Protein AF-0000000075409249 (afdb_homodimer)

pLDDT: mean 75.39, std 26.14, range [18.97, 98.62]

Organism: Magnetospirillum gryphiswaldense (strain DSM 6361 / JCM 21280 / NBRC 15271 / MSR-1) (NCBI:txid431944)

InterPro domains:
  IPR011856 tRNA endonuclease-like domain superfamily [G3DSA:3.40.1350.10] (35-169)
  IPR021671 PD(D/E)XK endonuclease [PF11645] (37-151)

Solvent-accessible surface area (backbone atoms only — not comparable to full-atom values): 22202 Å² total; per-residue (Å²): 137,83,82,74,80,72,51,69,65,86,74,78,73,64,78,68,67,80,64,68,60,70,82,61,80,64,49,62,64,93,63,56,69,66,57,39,50,50,50,21,38,48,23,43,50,39,18,51,41,22,72,71,71,44,50,58,44,77,54,64,88,88,53,77,27,44,34,40,32,48,63,56,88,49,78,45,35,25,28,70,44,65,34,58,63,66,41,58,88,46,66,69,45,97,57,70,52,24,35,62,37,79,55,59,68,84,68,81,82,78,84,63,72,78,61,85,68,75,40,48,29,35,37,43,25,38,56,76,71,72,42,66,25,28,39,25,52,88,77,50,75,63,47,64,49,60,32,46,49,87,90,60,81,72,76,96,62,95,63,89,77,44,49,48,76,83,21,36,60,68,54,20,51,58,66,65,49,75,75,77,74,73,81,117,139,81,80,78,80,72,60,70,62,85,74,79,73,66,79,67,69,80,63,71,59,71,82,62,80,64,47,63,67,92,64,55,67,66,58,40,49,51,50,21,38,46,24,43,50,41,20,52,40,22,74,69,69,44,49,57,43,77,55,62,88,87,55,76,28,43,33,42,32,50,63,59,88,50,77,46,34,25,29,73,43,62,36,58,64,66,42,58,88,44,62,74,44,96,55,70,51,25,36,62,39,81,55,57,67,83,65,82,81,80,83,64,72,77,61,84,68,76,39,46,29,37,37,43,27,38,56,76,72,71,40,66,24,27,39,25,53,88,76,50,75,63,48,64,46,60,32,47,48,85,92,61,82,70,77,95,64,92,63,88,76,42,48,49,78,82,22,35,62,67,55,21,52,58,67,67,48,74,76,75,74,73,82,116

Radius of gyration: 23.98 Å; Cα contacts (8 Å, |Δi|>4): 583; chains: 2; bounding box: 51×87×89 Å

Secondary structure (DSSP, 8-state):
-----------------------------S--HHHHHHHHHHHHHHHHHHHTT-EEEE--TTSS-SEEEE-SSSEEEEEEEEESS-B-S-TTTTPPPEEEEE------SS-----S-S-SEEEEEETTTTEEEEEEGGGS-SSEEEEEPTT---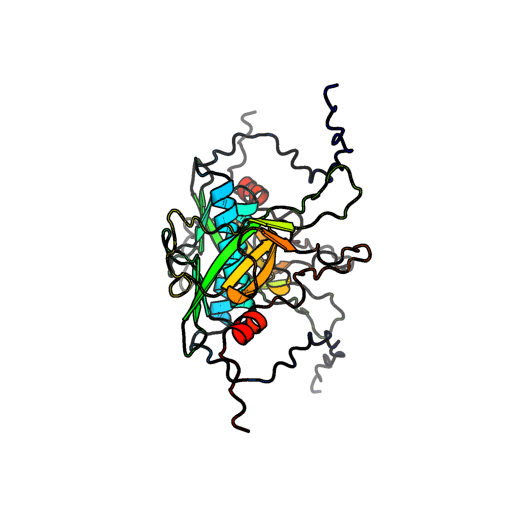---SS--B-STT--HHHHHHHHS-------/-----------------------------S--HHHHHHHHHHHHHHHHHHHTT-EEEE--TTSS-SEEEE-SSSEEEEEEEEESS-B-S-TTTTPPPEEEEE------SS-----S-S-SEEEEEETTTTEEEEEEGGGS-SSEEEEEPTT------SS--B-STT--HHHHHHHHS-------

Structure (mmCIF, N/CA/C/O backbone):
data_AF-0000000075409249-model_v1
#
loop_
_entity.id
_entity.type
_entity.pdbx_description
1 polymer 'PD(D/E)XK endonuclease domain-containing protein'
#
loop_
_atom_site.group_PDB
_atom_site.id
_atom_site.type_symbol
_atom_site.label_atom_id
_atom_site.label_alt_id
_atom_site.label_comp_id
_atom_site.label_asym_id
_atom_site.label_entity_id
_atom_site.label_seq_id
_atom_site.pdbx_PDB_ins_code
_atom_site.Cartn_x
_atom_site.Cartn_y
_atom_site.Cartn_z
_atom_site.occupancy
_atom_site.B_iso_or_equiv
_atom_site.auth_seq_id
_atom_site.auth_comp_id
_atom_site.auth_asym_id
_atom_site.auth_atom_id
_atom_site.pdbx_PDB_model_num
ATOM 1 N N . MET A 1 1 ? -30.203 14.43 38 1 23.06 1 MET A N 1
ATOM 2 C CA . MET A 1 1 ? -30.891 14.086 36.75 1 23.06 1 MET A CA 1
ATOM 3 C C . MET A 1 1 ? -29.891 13.664 35.688 1 23.06 1 MET A C 1
ATOM 5 O O . MET A 1 1 ? -29.016 14.445 35.312 1 23.06 1 MET A O 1
ATOM 9 N N . GLU A 1 2 ? -29.516 12.352 35.562 1 23.36 2 GLU A N 1
ATOM 10 C CA . GLU A 1 2 ? -28.406 11.562 35.031 1 23.36 2 GLU A CA 1
ATOM 11 C C . GLU A 1 2 ? -28.469 11.5 33.5 1 23.36 2 GLU A C 1
ATOM 13 O O . GLU A 1 2 ? -29.5 11.117 32.938 1 23.36 2 GLU A O 1
ATOM 18 N N . ASP A 1 3 ? -27.891 12.453 32.781 1 22.39 3 ASP A N 1
ATOM 19 C CA . ASP A 1 3 ? -27.984 12.828 31.391 1 22.39 3 ASP A CA 1
ATOM 20 C C . ASP A 1 3 ? -27.641 11.656 30.484 1 22.39 3 ASP A C 1
ATOM 22 O O . ASP A 1 3 ? -26.516 11.156 30.516 1 22.39 3 ASP A O 1
ATOM 26 N N . ALA A 1 4 ? -28.609 10.742 30.25 1 22.73 4 ALA A N 1
ATOM 27 C CA . ALA A 1 4 ? -28.609 9.484 29.5 1 22.73 4 ALA A CA 1
ATOM 28 C C . ALA A 1 4 ? -28.188 9.703 28.047 1 22.73 4 ALA A C 1
ATOM 30 O O . ALA A 1 4 ? -28.797 10.5 27.344 1 22.73 4 ALA A O 1
ATOM 31 N N . SER A 1 5 ? -26.875 9.656 27.766 1 21.67 5 SER A N 1
ATOM 32 C CA . SER A 1 5 ? -26.172 9.945 26.531 1 21.67 5 SER A CA 1
ATOM 33 C C . SER A 1 5 ? -26.703 9.094 25.375 1 21.67 5 SER A C 1
ATOM 35 O O . SER A 1 5 ? -26.688 7.863 25.453 1 21.67 5 SER A O 1
ATOM 37 N N . LEU A 1 6 ? -27.797 9.398 24.797 1 19.81 6 LEU A N 1
ATOM 38 C CA . LEU A 1 6 ? -28.703 8.836 23.797 1 19.81 6 LEU A CA 1
ATOM 39 C C . LEU A 1 6 ? -27.938 8.445 22.531 1 19.81 6 LEU A C 1
ATOM 41 O O . LEU A 1 6 ? -28.547 8.133 21.5 1 19.81 6 LEU A O 1
ATOM 45 N N . PHE A 1 7 ? -26.703 8.602 22.469 1 20.02 7 PHE A N 1
ATOM 46 C CA . PHE A 1 7 ? -26.062 8.477 21.172 1 20.02 7 PHE A CA 1
ATOM 47 C C . PHE A 1 7 ? -26.203 7.059 20.625 1 20.02 7 PHE A C 1
ATOM 49 O O . PHE A 1 7 ? -25.219 6.328 20.547 1 20.02 7 PHE A O 1
ATOM 56 N N . ASP A 1 8 ? -27.297 6.34 20.844 1 19.06 8 ASP A N 1
ATOM 57 C CA . ASP A 1 8 ? -27.391 4.934 20.469 1 19.06 8 ASP A CA 1
ATOM 58 C C . ASP A 1 8 ? -27.547 4.777 18.953 1 19.06 8 ASP A C 1
ATOM 60 O O . ASP A 1 8 ? -28.641 4.43 18.469 1 19.06 8 ASP A O 1
ATOM 64 N N . ALA A 1 9 ? -27.141 5.754 18.234 1 20.31 9 ALA A N 1
ATOM 65 C CA . ALA A 1 9 ? -27.688 5.715 16.875 1 20.31 9 ALA A CA 1
ATOM 66 C C . ALA A 1 9 ? -27.391 4.375 16.219 1 20.31 9 ALA A C 1
ATOM 68 O O . ALA A 1 9 ? -26.422 3.691 16.578 1 20.31 9 ALA A O 1
ATOM 69 N N . ALA A 1 10 ? -28.172 3.934 15.227 1 20.5 10 ALA A N 1
ATOM 70 C CA . ALA A 1 10 ? -28.469 2.752 14.422 1 20.5 10 ALA A CA 1
ATOM 71 C C . ALA A 1 10 ? -27.281 2.41 13.516 1 20.5 10 ALA A C 1
ATOM 73 O O . ALA A 1 10 ? -26.734 3.287 12.852 1 20.5 10 ALA A O 1
ATOM 74 N N . GLY A 1 11 ? -26.438 1.452 13.734 1 21.55 11 GLY A N 1
ATOM 75 C CA . GLY A 1 11 ? -25.234 0.773 13.281 1 21.55 11 GLY A CA 1
ATOM 76 C C . GLY A 1 11 ? -25.312 0.314 11.836 1 21.55 11 GLY A C 1
ATOM 77 O O . GLY A 1 11 ? -26.141 -0.543 11.5 1 21.55 11 GLY A O 1
ATOM 78 N N . ILE A 1 12 ? -25.375 1.25 10.93 1 24.14 12 ILE A N 1
ATOM 79 C CA . ILE A 1 12 ? -25.391 0.793 9.547 1 24.14 12 ILE A CA 1
ATOM 80 C C . ILE A 1 12 ? -24.344 -0.295 9.344 1 24.14 12 ILE A C 1
ATOM 82 O O . ILE A 1 12 ? -23.172 -0.105 9.68 1 24.14 12 ILE A O 1
ATOM 86 N N . GLN A 1 13 ? -24.75 -1.492 9.203 1 22.14 13 GLN A N 1
ATOM 87 C CA . GLN A 1 13 ? -23.984 -2.721 8.992 1 22.14 13 GLN A CA 1
ATOM 88 C C . GLN A 1 13 ? -23.281 -2.703 7.641 1 22.14 13 GLN A C 1
ATOM 90 O O . GLN A 1 13 ? -23.922 -2.576 6.598 1 22.14 13 GLN A O 1
ATOM 95 N N . LEU A 1 14 ? -22.203 -2.053 7.48 1 25.11 14 LEU A N 1
ATOM 96 C CA . LEU A 1 14 ? -21.359 -2.197 6.297 1 25.11 14 LEU A CA 1
ATOM 97 C C . LEU A 1 14 ? -21.422 -3.627 5.766 1 25.11 14 LEU A C 1
ATOM 99 O O . LEU A 1 14 ? -21.484 -4.582 6.543 1 25.11 14 LEU A O 1
ATOM 103 N N . PRO A 1 15 ? -21.891 -3.781 4.594 1 23.19 15 PRO A N 1
ATOM 104 C CA . PRO A 1 15 ? -21.922 -5.207 4.27 1 23.19 15 PRO A CA 1
ATOM 105 C C . PRO A 1 15 ? -20.609 -5.91 4.598 1 23.19 15 PRO A C 1
ATOM 107 O O . PRO A 1 15 ? -19.531 -5.316 4.469 1 23.19 15 PRO A O 1
ATOM 110 N N . ARG A 1 16 ? -20.562 -6.727 5.418 1 24.41 16 ARG A N 1
ATOM 111 C CA . ARG A 1 16 ? -19.5 -7.645 5.801 1 24.41 16 ARG A CA 1
ATOM 112 C C . ARG A 1 16 ? -18.828 -8.25 4.574 1 24.41 16 ARG A C 1
ATOM 114 O O . ARG A 1 16 ? -19.469 -8.953 3.791 1 24.41 16 ARG A O 1
ATOM 121 N N . ARG A 1 17 ? -18.016 -7.441 3.797 1 24.97 17 ARG A N 1
ATOM 122 C CA . ARG A 1 17 ? -17.234 -8.375 2.992 1 24.97 17 ARG A CA 1
ATOM 123 C C . ARG A 1 17 ? -17.062 -9.711 3.715 1 24.97 17 ARG A C 1
ATOM 125 O O . ARG A 1 17 ? -16.797 -9.734 4.918 1 24.97 17 ARG A O 1
ATOM 132 N N . ALA A 1 18 ? -17.594 -10.703 3.119 1 26.89 18 ALA A N 1
ATOM 133 C CA . ALA A 1 18 ? -17.641 -12.031 3.719 1 26.89 18 ALA A CA 1
ATOM 134 C C . ALA A 1 18 ? -16.328 -12.367 4.41 1 26.89 18 ALA A C 1
ATOM 136 O O . ALA A 1 18 ? -15.352 -12.742 3.756 1 26.89 18 ALA A O 1
ATOM 137 N N . THR A 1 19 ? -15.859 -11.484 5.176 1 30.42 19 THR A N 1
ATOM 138 C CA . THR A 1 19 ? -14.797 -12.039 6.012 1 30.42 19 THR A CA 1
ATOM 139 C C . THR A 1 19 ? -15.289 -13.273 6.762 1 30.42 19 THR A C 1
ATOM 141 O O . THR A 1 19 ? -15.531 -13.219 7.969 1 30.42 19 THR A O 1
ATOM 144 N N . GLY A 1 20 ? -16.281 -13.805 6.25 1 28.19 20 GLY A N 1
ATOM 145 C CA . GLY A 1 20 ? -16.547 -15.023 6.992 1 28.19 20 GLY A CA 1
ATOM 146 C C . GLY A 1 20 ? -15.305 -15.875 7.195 1 28.19 20 GLY A C 1
ATOM 147 O O . GLY A 1 20 ? -15.273 -17.047 6.793 1 28.19 20 GLY A O 1
ATOM 148 N N . HIS A 1 21 ? -14.156 -15.242 6.879 1 29.58 21 HIS A N 1
ATOM 149 C CA . HIS A 1 21 ? -13.086 -16.219 7.102 1 29.58 21 HIS A CA 1
ATOM 150 C C . HIS A 1 21 ? -13.156 -16.797 8.508 1 29.58 21 HIS A C 1
ATOM 152 O O . HIS A 1 21 ? -13.438 -16.078 9.469 1 29.58 21 HIS A O 1
ATOM 158 N N . SER A 1 22 ? -13.523 -17.906 8.68 1 30.42 22 SER A N 1
ATOM 159 C CA . SER A 1 22 ? -13.211 -18.641 9.906 1 30.42 22 SER A CA 1
ATOM 160 C C . SER A 1 22 ? -11.922 -18.141 10.531 1 30.42 22 SER A C 1
ATOM 162 O O . SER A 1 22 ? -10.992 -17.734 9.82 1 30.42 22 SER A O 1
ATOM 164 N N . ASP A 1 23 ? -11.82 -17.516 11.727 1 34.84 23 ASP A N 1
ATOM 165 C CA . ASP A 1 23 ? -10.719 -17.266 12.656 1 34.84 23 ASP A CA 1
ATOM 166 C C . ASP A 1 23 ? -9.594 -18.281 12.445 1 34.84 23 ASP A C 1
ATOM 168 O O . ASP A 1 23 ? -9.391 -19.172 13.273 1 34.84 23 ASP A O 1
ATOM 172 N N . GLY A 1 24 ? -9.531 -18.891 11.398 1 36.75 24 GLY A N 1
ATOM 173 C CA . GLY A 1 24 ? -8.367 -19.766 11.492 1 36.75 24 GLY A CA 1
ATOM 174 C C . GLY A 1 24 ? -7.109 -19.031 11.922 1 36.75 24 GLY A C 1
ATOM 175 O O . GLY A 1 24 ? -6.977 -17.828 11.711 1 36.75 24 GLY A O 1
ATOM 176 N N . HIS A 1 25 ? -6.512 -19.484 13.008 1 40.94 25 HIS A N 1
ATOM 177 C CA . HIS A 1 25 ? -5.34 -19.031 13.75 1 40.94 25 HIS A CA 1
ATOM 178 C C . HIS A 1 25 ? -4.262 -18.5 12.812 1 40.94 25 HIS A C 1
ATOM 180 O O . HIS A 1 25 ? -3.564 -19.266 12.156 1 40.94 25 HIS A O 1
ATOM 186 N N . ARG A 1 26 ? -4.602 -17.5 12.094 1 48.34 26 ARG A N 1
ATOM 187 C CA . ARG A 1 26 ? -3.441 -16.969 11.391 1 48.34 26 ARG A CA 1
ATOM 188 C C . ARG A 1 26 ? -2.279 -16.734 12.352 1 48.34 26 ARG A C 1
ATOM 190 O O . ARG A 1 26 ? -2.447 -16.125 13.406 1 48.34 26 ARG A O 1
ATOM 197 N N . PRO A 1 27 ? -1.34 -17.609 12.273 1 45.06 27 PRO A N 1
ATOM 198 C CA . PRO A 1 27 ? -0.211 -17.344 13.164 1 45.06 27 PRO A CA 1
ATOM 199 C C . PRO A 1 27 ? 0.316 -15.914 13.023 1 45.06 27 PRO A C 1
ATOM 201 O O . PRO A 1 27 ? 0.664 -15.484 11.914 1 45.06 27 PRO A O 1
ATOM 204 N N . ARG A 1 28 ? -0.397 -15.008 13.578 1 49.19 28 ARG A N 1
ATOM 205 C CA . ARG A 1 28 ? 0.044 -13.617 13.547 1 49.19 28 ARG A CA 1
ATOM 206 C C . ARG A 1 28 ? 1.361 -13.445 14.297 1 49.19 28 ARG A C 1
ATOM 208 O O . ARG A 1 28 ? 1.55 -14.016 15.375 1 49.19 28 ARG A O 1
ATOM 215 N N . LEU A 1 29 ? 2.447 -13.289 13.586 1 55.66 29 LEU A N 1
ATOM 216 C CA . LEU A 1 29 ? 3.584 -12.789 14.352 1 55.66 29 LEU A CA 1
ATOM 217 C C . LEU A 1 29 ? 3.148 -11.688 15.312 1 55.66 29 LEU A C 1
ATOM 219 O O . LEU A 1 29 ? 2.135 -11.023 15.078 1 55.66 29 LEU A O 1
ATOM 223 N N . ASN A 1 30 ? 3.746 -11.617 16.406 1 55.47 30 ASN A N 1
ATOM 224 C CA . ASN A 1 30 ? 3.518 -10.75 17.562 1 55.47 30 ASN A CA 1
ATOM 225 C C . ASN A 1 30 ? 3.676 -9.281 17.203 1 55.47 30 ASN A C 1
ATOM 227 O O . ASN A 1 30 ? 4.234 -8.5 17.969 1 55.47 30 ASN A O 1
ATOM 231 N N . VAL A 1 31 ? 3.57 -8.961 15.93 1 63.81 31 VAL A N 1
ATOM 232 C CA . VAL A 1 31 ? 3.59 -7.52 15.703 1 63.81 31 VAL A CA 1
ATOM 233 C C . VAL A 1 31 ? 2.176 -6.957 15.844 1 63.81 31 VAL A C 1
ATOM 235 O O . VAL A 1 31 ? 1.204 -7.594 15.43 1 63.81 31 VAL A O 1
ATOM 238 N N . SER A 1 32 ? 2.133 -5.746 16.516 1 78.38 32 SER A N 1
ATOM 239 C CA . SER A 1 32 ? 0.824 -5.137 16.719 1 78.38 32 SER A CA 1
ATOM 240 C C . SER A 1 32 ? 0.17 -4.75 15.398 1 78.38 32 SER A C 1
ATOM 242 O O . SER A 1 32 ? 0.861 -4.426 14.43 1 78.38 32 SER A O 1
ATOM 244 N N . ARG A 1 33 ? -1.033 -4.934 15.305 1 83.62 33 ARG A N 1
ATOM 245 C CA . ARG A 1 33 ? -1.835 -4.539 14.148 1 83.62 33 ARG A CA 1
ATOM 246 C C . ARG A 1 33 ? -1.622 -3.068 13.812 1 83.62 33 ARG A C 1
ATOM 248 O O . ARG A 1 33 ? -1.584 -2.695 12.641 1 83.62 33 ARG A O 1
ATOM 255 N N . GLU A 1 34 ? -1.396 -2.215 14.789 1 84.31 34 GLU A N 1
ATOM 256 C CA . GLU A 1 34 ? -1.165 -0.787 14.586 1 84.31 34 GLU A CA 1
ATOM 257 C C . GLU A 1 34 ? 0.156 -0.537 13.867 1 84.31 34 GLU A C 1
ATOM 259 O O . GLU A 1 34 ? 0.234 0.322 12.984 1 84.31 34 GLU A O 1
ATOM 264 N N . LEU A 1 35 ? 1.073 -1.282 14.281 1 87.12 35 LEU A N 1
ATOM 265 C CA . LEU A 1 35 ? 2.377 -1.145 13.641 1 87.12 35 LEU A CA 1
ATOM 266 C C . LEU A 1 35 ? 2.32 -1.591 12.188 1 87.12 35 LEU A C 1
ATOM 268 O O . LEU A 1 35 ? 2.91 -0.951 11.312 1 87.12 35 LEU A O 1
ATOM 272 N N . GLU A 1 36 ? 1.582 -2.648 11.969 1 90.75 36 GLU A N 1
ATOM 273 C CA . GLU A 1 36 ? 1.448 -3.148 10.602 1 90.75 36 GLU A CA 1
ATOM 274 C C . GLU A 1 36 ? 0.689 -2.158 9.727 1 90.75 36 GLU A C 1
ATOM 276 O O . GLU A 1 36 ? 1.045 -1.954 8.562 1 90.75 36 GLU A O 1
ATOM 281 N N . LEU A 1 37 ? -0.283 -1.521 10.281 1 93.25 37 LEU A N 1
ATOM 282 C CA . LEU A 1 37 ? -1.061 -0.535 9.539 1 93.25 37 LEU A CA 1
ATOM 283 C C . LEU A 1 37 ? -0.227 0.708 9.25 1 93.25 37 LEU A C 1
ATOM 285 O O . LEU A 1 37 ? -0.364 1.317 8.18 1 93.25 37 LEU A O 1
ATOM 289 N N . GLY A 1 38 ? 0.58 1.066 10.242 1 94.69 38 GLY A N 1
ATOM 290 C CA . GLY A 1 38 ? 1.511 2.158 10.008 1 94.69 38 GLY A CA 1
ATOM 291 C C . GLY A 1 38 ? 2.482 1.878 8.875 1 94.69 38 GLY A C 1
ATOM 292 O O . GLY A 1 38 ? 2.74 2.748 8.039 1 94.69 38 GLY A O 1
ATOM 293 N N . LYS A 1 39 ? 2.945 0.675 8.898 1 95.62 39 LYS A N 1
ATOM 294 C CA . LYS A 1 39 ? 3.859 0.28 7.832 1 95.62 39 LYS A CA 1
ATOM 295 C C . LYS A 1 39 ? 3.15 0.26 6.48 1 95.62 39 LYS A C 1
ATOM 297 O O . LYS A 1 39 ? 3.729 0.653 5.465 1 95.62 39 LYS A O 1
ATOM 302 N N . ALA A 1 40 ? 1.961 -0.233 6.453 1 97.56 40 ALA A N 1
ATOM 303 C CA . ALA A 1 40 ? 1.173 -0.214 5.227 1 97.56 40 ALA A CA 1
ATOM 304 C C . ALA A 1 40 ? 1.022 1.209 4.691 1 97.56 40 ALA A C 1
ATOM 306 O O . ALA A 1 40 ? 1.137 1.442 3.488 1 97.56 40 ALA A O 1
ATOM 307 N N . ALA A 1 41 ? 0.807 2.119 5.602 1 98 41 ALA A N 1
ATOM 308 C CA . ALA A 1 41 ? 0.649 3.521 5.219 1 98 41 ALA A CA 1
ATOM 309 C C . ALA A 1 41 ? 1.935 4.07 4.609 1 98 41 ALA A C 1
ATOM 311 O O . ALA A 1 41 ? 1.892 4.832 3.641 1 98 41 ALA A O 1
ATOM 312 N N . GLU A 1 42 ? 3.029 3.684 5.156 1 98.12 42 GLU A N 1
ATOM 313 C CA . GLU A 1 42 ? 4.316 4.102 4.605 1 98.12 42 GLU A CA 1
ATOM 314 C C . GLU A 1 42 ? 4.508 3.568 3.189 1 98.12 42 GLU A C 1
ATOM 316 O O . GLU A 1 42 ? 4.961 4.297 2.305 1 98.12 42 GLU A O 1
ATOM 321 N N . HIS A 1 43 ? 4.133 2.385 3.004 1 98.19 43 HIS A N 1
ATOM 322 C CA . HIS A 1 43 ? 4.223 1.795 1.673 1 98.19 43 HIS A CA 1
ATOM 323 C C . HIS A 1 43 ? 3.289 2.496 0.694 1 98.19 43 HIS A C 1
ATOM 325 O O . HIS A 1 43 ? 3.66 2.746 -0.455 1 98.19 43 HIS A O 1
ATOM 331 N N . LEU A 1 44 ? 2.123 2.783 1.111 1 98.44 44 LEU A N 1
ATOM 332 C CA . LEU A 1 44 ? 1.178 3.475 0.242 1 98.44 44 LEU A CA 1
ATOM 333 C C . LEU A 1 44 ? 1.69 4.863 -0.12 1 98.44 44 LEU A C 1
ATOM 335 O O . LEU A 1 44 ? 1.583 5.289 -1.272 1 98.44 44 LEU A O 1
ATOM 339 N N . ALA A 1 45 ? 2.193 5.562 0.865 1 98.62 45 ALA A N 1
ATOM 340 C CA . ALA A 1 45 ? 2.746 6.891 0.605 1 98.62 45 ALA A CA 1
ATOM 341 C C . ALA A 1 45 ? 3.893 6.816 -0.4 1 98.62 45 ALA A C 1
ATOM 343 O O . ALA A 1 45 ? 3.953 7.613 -1.34 1 98.62 45 ALA A O 1
ATOM 344 N N . CYS A 1 46 ? 4.762 5.883 -0.217 1 98 46 CYS A N 1
ATOM 345 C CA . CYS A 1 46 ? 5.887 5.723 -1.135 1 98 46 CYS A CA 1
ATOM 346 C C . CYS A 1 46 ? 5.398 5.391 -2.541 1 98 46 CYS A C 1
ATOM 348 O O . CYS A 1 46 ? 5.863 5.98 -3.518 1 98 46 CYS A O 1
ATOM 350 N N . ALA A 1 47 ? 4.5 4.453 -2.611 1 97.88 47 ALA A N 1
ATOM 351 C CA . ALA A 1 47 ? 3.939 4.109 -3.916 1 97.88 47 ALA A CA 1
ATOM 352 C C . ALA A 1 47 ? 3.316 5.332 -4.582 1 97.88 47 ALA A C 1
ATOM 354 O O . ALA A 1 47 ? 3.525 5.566 -5.777 1 97.88 47 ALA A O 1
ATOM 355 N N . ASP A 1 48 ? 2.572 6.09 -3.838 1 97.88 48 ASP A N 1
ATOM 356 C CA . ASP A 1 48 ? 1.901 7.277 -4.363 1 97.88 48 ASP A CA 1
ATOM 357 C C . ASP A 1 48 ? 2.912 8.281 -4.906 1 97.88 48 ASP A C 1
ATOM 359 O O . ASP A 1 48 ? 2.721 8.836 -5.992 1 97.88 48 ASP A O 1
ATOM 363 N N . LEU A 1 49 ? 3.939 8.531 -4.16 1 97.69 49 LEU A N 1
ATOM 364 C CA . LEU A 1 49 ? 4.984 9.469 -4.559 1 97.69 49 LEU A CA 1
ATOM 365 C C . LEU A 1 49 ? 5.699 8.984 -5.816 1 97.69 49 LEU A C 1
ATOM 367 O O . LEU A 1 49 ? 5.898 9.75 -6.758 1 97.69 49 LEU A O 1
ATOM 371 N N . LEU A 1 50 ? 6.027 7.734 -5.906 1 96.19 50 LEU A N 1
ATOM 372 C CA . LEU A 1 50 ? 6.703 7.152 -7.062 1 96.19 50 LEU A CA 1
ATOM 373 C C . LEU A 1 50 ? 5.816 7.227 -8.305 1 96.19 50 LEU A C 1
ATOM 375 O O . LEU A 1 50 ? 6.285 7.57 -9.391 1 96.19 50 LEU A O 1
ATOM 379 N N . LEU A 1 51 ? 4.578 6.918 -8.117 1 95.38 51 LEU A N 1
ATOM 380 C CA . LEU A 1 51 ? 3.633 6.984 -9.227 1 95.38 51 LEU A CA 1
ATOM 381 C C . LEU A 1 51 ? 3.463 8.422 -9.711 1 95.38 51 LEU A C 1
ATOM 383 O O . LEU A 1 51 ? 3.195 8.656 -10.891 1 95.38 51 LEU A O 1
ATOM 387 N N . GLY A 1 52 ? 3.609 9.328 -8.758 1 94 52 GLY A N 1
ATOM 388 C CA . GLY A 1 52 ? 3.537 10.742 -9.094 1 94 52 GLY A CA 1
ATOM 389 C C . GLY A 1 52 ? 4.789 11.25 -9.789 1 94 52 GLY A C 1
ATOM 390 O O . GLY A 1 52 ? 4.859 12.422 -10.164 1 94 52 GLY A O 1
ATOM 391 N N . GLY A 1 53 ? 5.781 10.43 -9.992 1 92.06 53 GLY A N 1
ATOM 392 C CA . GLY A 1 53 ? 6.98 10.797 -10.727 1 92.06 53 GLY A CA 1
ATOM 393 C C . GLY A 1 53 ? 8.109 11.266 -9.828 1 92.06 53 GLY A C 1
ATOM 394 O O . GLY A 1 53 ? 9.102 11.82 -10.305 1 92.06 53 GLY A O 1
ATOM 395 N N . TRP A 1 54 ? 7.941 11.109 -8.547 1 94.5 54 TRP A N 1
ATOM 396 C CA . TRP A 1 54 ? 8.984 11.492 -7.609 1 94.5 54 TRP A CA 1
ATOM 397 C C . TRP A 1 54 ? 9.867 10.297 -7.254 1 94.5 54 TRP A C 1
ATOM 399 O O . TRP A 1 54 ? 9.477 9.141 -7.473 1 94.5 54 TRP A O 1
ATOM 409 N N . THR A 1 55 ? 11.07 10.602 -6.828 1 94.19 55 THR A N 1
ATOM 410 C CA . THR A 1 55 ? 11.938 9.586 -6.234 1 94.19 55 THR A CA 1
ATOM 411 C C . THR A 1 55 ? 11.781 9.57 -4.715 1 94.19 55 THR A C 1
ATOM 413 O O . THR A 1 55 ? 11.992 10.578 -4.051 1 94.19 55 THR A O 1
ATOM 416 N N . ALA A 1 56 ? 11.344 8.406 -4.215 1 96.06 56 ALA A N 1
ATOM 417 C CA . ALA A 1 56 ? 11.023 8.328 -2.795 1 96.06 56 ALA A CA 1
ATOM 418 C C . ALA A 1 56 ? 11.516 7.016 -2.193 1 96.06 56 ALA A C 1
ATOM 420 O O . ALA A 1 56 ? 11.531 5.98 -2.869 1 96.06 56 ALA A O 1
ATOM 421 N N . TYR A 1 57 ? 11.859 7.098 -0.854 1 94.19 57 TYR A N 1
ATOM 422 C CA . TYR A 1 57 ? 12.344 5.93 -0.126 1 94.19 57 TYR A CA 1
ATOM 423 C C . TYR A 1 57 ? 11.883 5.961 1.325 1 94.19 57 TYR A C 1
ATOM 425 O O . TYR A 1 57 ? 11.844 7.023 1.947 1 94.19 57 TYR A O 1
ATOM 433 N N . THR A 1 58 ? 11.531 4.711 1.799 1 94.81 58 THR A N 1
ATOM 434 C CA . THR A 1 58 ? 11.258 4.629 3.229 1 94.81 58 THR A CA 1
ATOM 435 C C . THR A 1 58 ? 12.547 4.762 4.035 1 94.81 58 THR A C 1
ATOM 437 O O . THR A 1 58 ? 13.633 4.48 3.525 1 94.81 58 THR A O 1
ATOM 440 N N . THR A 1 59 ? 12.406 5.285 5.23 1 93.81 59 THR A N 1
ATOM 441 C CA . THR A 1 59 ? 13.57 5.469 6.098 1 93.81 59 THR A CA 1
ATOM 442 C C . THR A 1 59 ? 13.578 4.434 7.219 1 93.81 59 THR A C 1
ATOM 444 O O . THR A 1 59 ? 12.656 3.621 7.324 1 93.81 59 THR A O 1
ATOM 447 N N . ASP A 1 60 ? 14.68 4.48 7.941 1 87.69 60 ASP A N 1
ATOM 448 C CA . ASP A 1 60 ? 14.812 3.576 9.078 1 87.69 60 ASP A CA 1
ATOM 449 C C . ASP A 1 60 ? 13.859 3.963 10.203 1 87.69 60 ASP A C 1
ATOM 451 O O . ASP A 1 60 ? 13.414 5.109 10.281 1 87.69 60 ASP A O 1
ATOM 455 N N . GLN A 1 61 ? 13.68 2.906 10.953 1 81.25 61 GLN A N 1
ATOM 456 C CA . GLN A 1 61 ? 12.859 3.156 12.141 1 81.25 61 GLN A CA 1
ATOM 457 C C . GLN A 1 61 ? 13.586 4.066 13.125 1 81.25 61 GLN A C 1
ATOM 459 O O . GLN A 1 61 ? 14.812 4.004 13.25 1 81.25 61 GLN A O 1
ATOM 464 N N . GLY A 1 62 ? 12.945 5.035 13.797 1 84.56 62 GLY A N 1
ATOM 465 C CA . GLY A 1 62 ? 13.508 5.891 14.828 1 84.56 62 GLY A CA 1
ATOM 466 C C . GLY A 1 62 ? 13.695 7.328 14.375 1 84.56 62 GLY A C 1
ATOM 467 O O . GLY A 1 62 ? 14 8.203 15.18 1 84.56 62 GLY A O 1
ATOM 468 N N . LEU A 1 63 ? 13.641 7.605 13.133 1 89.25 63 LEU A N 1
ATOM 469 C CA . LEU A 1 63 ? 13.703 8.969 12.625 1 89.25 63 LEU A CA 1
ATOM 470 C C . LEU A 1 63 ? 12.344 9.656 12.75 1 89.25 63 LEU A C 1
ATOM 472 O O . LEU A 1 63 ? 11.305 8.992 12.781 1 89.25 63 LEU A O 1
ATOM 476 N N . PRO A 1 64 ? 12.367 10.977 12.852 1 90.5 64 PRO A N 1
ATOM 477 C CA . PRO A 1 64 ? 11.102 11.703 12.992 1 90.5 64 PRO A CA 1
ATOM 478 C C . PRO A 1 64 ? 10.289 11.727 11.695 1 90.5 64 PRO A C 1
ATOM 480 O O . PRO A 1 64 ? 9.188 12.266 11.664 1 90.5 64 PRO A O 1
ATOM 483 N N . TYR A 1 65 ? 10.844 11.211 10.664 1 94.75 65 TYR A N 1
ATOM 484 C CA . TYR A 1 65 ? 10.156 11.102 9.383 1 94.75 65 TYR A CA 1
ATOM 485 C C . TYR A 1 65 ? 10.266 9.68 8.828 1 94.75 65 TYR A C 1
ATOM 487 O O . TYR A 1 65 ? 11.164 8.93 9.219 1 94.75 65 TYR A O 1
ATOM 495 N N . ASP A 1 66 ? 9.328 9.406 7.957 1 96.38 66 ASP A N 1
ATOM 496 C CA . ASP A 1 66 ? 9.164 8.016 7.547 1 96.38 66 ASP A CA 1
ATOM 497 C C . ASP A 1 66 ? 9.586 7.816 6.098 1 96.38 66 ASP A C 1
ATOM 499 O O . ASP A 1 66 ? 9.891 6.695 5.684 1 96.38 66 ASP A O 1
ATOM 503 N N . VAL A 1 67 ? 9.477 8.82 5.258 1 97.44 67 VAL A N 1
ATOM 504 C CA . VAL A 1 67 ? 9.805 8.789 3.838 1 97.44 67 VAL A CA 1
ATOM 505 C C . VAL A 1 67 ? 10.648 10.016 3.471 1 97.44 67 VAL A C 1
ATOM 507 O O . VAL A 1 67 ? 10.422 11.102 4 1 97.44 67 VAL A O 1
ATOM 510 N N . VAL A 1 68 ? 11.594 9.789 2.604 1 97.44 68 VAL A N 1
ATOM 511 C CA . VAL A 1 68 ? 12.367 10.891 2.037 1 97.44 68 VAL A CA 1
ATOM 512 C C . VAL A 1 68 ? 12.125 10.969 0.531 1 97.44 68 VAL A C 1
ATOM 514 O O . VAL A 1 68 ? 12.102 9.945 -0.153 1 97.44 68 VAL A O 1
ATOM 517 N N . VAL A 1 69 ? 11.914 12.148 0.093 1 97.19 69 VAL A N 1
ATOM 518 C CA . VAL A 1 69 ? 11.695 12.398 -1.329 1 97.19 69 VAL A CA 1
ATOM 519 C C . VAL A 1 69 ? 12.828 13.258 -1.885 1 97.19 69 VAL A C 1
ATOM 521 O O . VAL A 1 69 ? 13.125 14.328 -1.351 1 97.19 69 VAL A O 1
ATOM 524 N N . ASP A 1 70 ? 13.445 12.766 -2.951 1 94.44 70 ASP A N 1
ATOM 525 C CA . ASP A 1 70 ? 14.461 13.531 -3.668 1 94.44 70 ASP A CA 1
ATOM 526 C C . ASP A 1 70 ? 13.82 14.398 -4.758 1 94.44 70 ASP A C 1
ATOM 528 O O . ASP A 1 70 ? 13.375 13.883 -5.785 1 94.44 70 ASP A O 1
ATOM 532 N N . VAL A 1 71 ? 13.844 15.664 -4.469 1 93 71 VAL A N 1
ATOM 533 C CA . VAL A 1 71 ? 13.195 16.547 -5.422 1 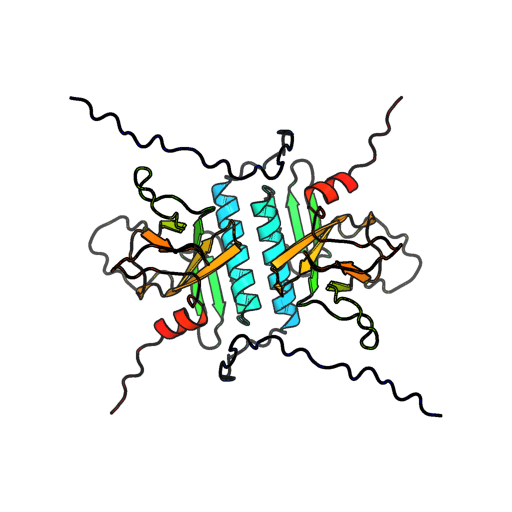93 71 VAL A CA 1
ATOM 534 C C . VAL A 1 71 ? 14.242 17.266 -6.27 1 93 71 VAL A C 1
ATOM 536 O O . VAL A 1 71 ? 13.969 18.312 -6.863 1 93 71 VAL A O 1
ATOM 539 N N . GLY A 1 72 ? 15.414 16.656 -6.348 1 88 72 GLY A N 1
ATOM 540 C CA . GLY A 1 72 ? 16.5 17.219 -7.145 1 88 72 GLY A CA 1
ATOM 541 C C . GLY A 1 72 ? 17.453 18.062 -6.34 1 88 72 GLY A C 1
ATOM 542 O O . GLY A 1 72 ? 18.531 17.609 -5.953 1 88 72 GLY A O 1
ATOM 543 N N . ASN A 1 73 ? 17.047 19.25 -5.934 1 86.62 73 ASN A N 1
ATOM 544 C CA . ASN A 1 73 ? 17.953 20.188 -5.277 1 86.62 73 ASN A CA 1
ATOM 545 C C . ASN A 1 73 ? 17.984 19.969 -3.768 1 86.62 73 ASN A C 1
ATOM 547 O O . ASN A 1 73 ? 18.891 20.469 -3.084 1 86.62 73 ASN A O 1
ATOM 551 N N . GLN A 1 74 ? 17.078 19.312 -3.307 1 91.38 74 GLN A N 1
ATOM 552 C CA . GLN A 1 74 ? 16.984 19.078 -1.872 1 91.38 74 GLN A CA 1
ATOM 553 C C . GLN A 1 74 ? 16.234 17.781 -1.583 1 91.38 74 GLN A C 1
ATOM 555 O O . GLN A 1 74 ? 15.57 17.234 -2.465 1 91.38 74 GLN A O 1
ATOM 560 N N . LEU A 1 75 ? 16.359 17.344 -0.305 1 94.69 75 LEU A N 1
ATOM 561 C CA . LEU A 1 75 ? 15.578 16.234 0.219 1 94.69 75 LEU A CA 1
ATOM 562 C C . LEU A 1 75 ? 14.414 16.734 1.066 1 94.69 75 LEU A C 1
ATOM 564 O O . LEU A 1 75 ? 14.586 17.656 1.87 1 94.69 75 LEU A O 1
ATOM 568 N N . VAL A 1 76 ? 13.281 16.203 0.738 1 96.69 76 VAL A N 1
ATOM 569 C CA . VAL A 1 76 ? 12.094 16.562 1.501 1 96.69 76 VAL A CA 1
ATOM 570 C C . VAL A 1 76 ? 11.727 15.422 2.447 1 96.69 76 VAL A C 1
ATOM 572 O O . VAL A 1 76 ? 11.586 14.273 2.02 1 96.69 76 VAL A O 1
ATOM 575 N N . ARG A 1 77 ? 11.578 15.75 3.74 1 97.19 77 ARG A N 1
ATOM 576 C CA . ARG A 1 77 ? 11.242 14.773 4.773 1 97.19 77 ARG A CA 1
ATOM 577 C C . ARG A 1 77 ? 9.734 14.695 4.984 1 97.19 77 ARG A C 1
ATOM 579 O O . ARG A 1 77 ? 9.094 15.703 5.285 1 97.19 77 ARG A O 1
ATOM 586 N N . VAL A 1 78 ? 9.219 13.414 4.875 1 97.38 78 VAL A N 1
ATOM 587 C CA . VAL A 1 78 ? 7.781 13.203 4.949 1 97.38 78 VAL A CA 1
ATOM 588 C C . VAL A 1 78 ? 7.445 12.344 6.16 1 97.38 78 VAL A C 1
ATOM 590 O O . VAL A 1 78 ? 8.008 11.258 6.332 1 97.38 78 VAL A O 1
ATOM 593 N N . GLN A 1 79 ? 6.602 12.875 7.082 1 95.5 79 GLN A N 1
ATOM 594 C CA . GLN A 1 79 ? 6.027 12.078 8.156 1 95.5 79 GLN A CA 1
ATOM 595 C C . GLN A 1 79 ? 4.684 11.484 7.746 1 95.5 79 GLN A C 1
ATOM 597 O O . GLN A 1 79 ? 3.793 12.211 7.289 1 95.5 79 GLN A O 1
ATOM 602 N N . VAL A 1 80 ? 4.453 10.164 7.973 1 97.44 80 VAL A N 1
ATOM 603 C CA . VAL A 1 80 ? 3.242 9.477 7.535 1 97.44 80 VAL A CA 1
ATOM 604 C C . VAL A 1 80 ? 2.334 9.219 8.734 1 97.44 80 VAL A C 1
ATOM 606 O O . VAL A 1 80 ? 2.793 8.742 9.781 1 97.44 80 VAL A O 1
ATOM 609 N N . LYS A 1 81 ? 1.023 9.664 8.609 1 95.75 81 LYS A N 1
ATOM 610 C CA . LYS A 1 81 ? -0.044 9.344 9.555 1 95.75 81 LYS A CA 1
ATOM 611 C C . LYS A 1 81 ? -1.199 8.633 8.852 1 95.75 81 LYS A C 1
ATOM 613 O O . LYS A 1 81 ? -1.57 9 7.734 1 95.75 81 LYS A O 1
ATOM 618 N N . SER A 1 82 ? -1.686 7.668 9.586 1 96.81 82 SER A N 1
ATOM 619 C CA . SER A 1 82 ? -2.727 6.895 8.914 1 96.81 82 SER A CA 1
ATOM 620 C C . SER A 1 82 ? -3.951 6.73 9.812 1 96.81 82 SER A C 1
ATOM 622 O O . SER A 1 82 ? -3.857 6.863 11.031 1 96.81 82 SER A O 1
ATOM 624 N N . THR A 1 83 ? -5.109 6.586 9.227 1 95.12 83 THR A N 1
ATOM 625 C CA . THR A 1 83 ? -6.355 6.113 9.828 1 95.12 83 THR A CA 1
ATOM 626 C C . THR A 1 83 ? -7 5.039 8.953 1 95.12 83 THR A C 1
ATOM 628 O O . THR A 1 83 ? -6.809 5.02 7.738 1 95.12 83 THR A O 1
ATOM 631 N N . PHE A 1 84 ? -7.648 4.145 9.547 1 93 84 PHE A N 1
ATOM 632 C CA . PHE A 1 84 ? -8.141 2.994 8.797 1 93 84 PHE A CA 1
ATOM 633 C C . PHE A 1 84 ? -9.422 3.35 8.047 1 93 84 PHE A C 1
ATOM 635 O O . PHE A 1 84 ? -9.523 3.109 6.84 1 93 84 PHE A O 1
ATOM 642 N N . CYS A 1 85 ? -10.391 3.924 8.828 1 93.31 85 CYS A N 1
ATOM 643 C CA . CYS A 1 85 ? -11.68 4.25 8.234 1 93.31 85 CYS A CA 1
ATOM 644 C C . CYS A 1 85 ? -12.242 5.539 8.812 1 93.31 85 CYS A C 1
ATOM 646 O O . CYS A 1 85 ? -11.734 6.043 9.82 1 93.31 85 CYS A O 1
ATOM 648 N N . PRO A 1 86 ? -13.266 6.129 8.047 1 93.75 86 PRO A N 1
ATOM 649 C CA . PRO A 1 86 ? -13.875 7.332 8.609 1 93.75 86 PRO A CA 1
ATOM 650 C C . PRO A 1 86 ? -14.562 7.074 9.945 1 93.75 86 PRO A C 1
ATOM 652 O O . PRO A 1 86 ? -15 5.953 10.219 1 93.75 86 PRO A O 1
ATOM 655 N N . LYS A 1 87 ? -14.578 8.133 10.734 1 90.94 87 LYS A N 1
ATOM 656 C CA . LYS A 1 87 ? -15.266 8.094 12.016 1 90.94 87 LYS A CA 1
ATOM 657 C C . LYS A 1 87 ? -16.266 9.25 12.141 1 90.94 87 LYS A C 1
ATOM 659 O O . LYS A 1 87 ? -16.109 10.273 11.477 1 90.94 87 LYS A O 1
ATOM 664 N N . ASN A 1 88 ? -17.25 8.961 12.938 1 83.69 88 ASN A N 1
ATOM 665 C CA . ASN A 1 88 ? -18.203 10.008 13.258 1 83.69 88 ASN A CA 1
ATOM 666 C C . ASN A 1 88 ? -17.734 10.867 14.43 1 83.69 88 ASN A C 1
ATOM 668 O O . ASN A 1 88 ? -17.344 10.344 15.469 1 83.69 88 ASN A O 1
ATOM 672 N N . PRO A 1 89 ? -17.562 12.172 14.188 1 67 89 PRO A N 1
ATOM 673 C CA . PRO A 1 89 ? -17.094 13.031 15.281 1 67 89 PRO A CA 1
ATOM 674 C C . PRO A 1 89 ? -18.047 13.031 16.484 1 67 89 PRO A C 1
ATOM 676 O O . PRO A 1 89 ? -17.594 13.117 17.625 1 67 89 PRO A O 1
ATOM 679 N N . GLN A 1 90 ? -19.312 13.258 16.281 1 63.38 90 GLN A N 1
ATOM 680 C CA . GLN A 1 90 ? -20.328 13.266 17.328 1 63.38 90 GLN A CA 1
ATOM 681 C C . GLN A 1 90 ? -21.406 12.219 17.062 1 63.38 90 GLN A C 1
ATOM 683 O O . GLN A 1 90 ? -22.219 12.375 16.141 1 63.38 90 GLN A O 1
ATOM 688 N N . PRO A 1 91 ? -21.219 11.086 17.766 1 55.31 91 PRO A N 1
ATOM 689 C CA . PRO A 1 91 ? -22.234 10.047 17.562 1 55.31 91 PRO A CA 1
ATOM 690 C C . PRO A 1 91 ? -23.656 10.594 17.578 1 55.31 91 PRO A C 1
ATOM 692 O O . PRO A 1 91 ? -24.531 10.055 16.906 1 55.31 91 PRO A O 1
ATOM 695 N N . SER A 1 92 ? -23.797 11.461 18.438 1 57.22 92 SER A N 1
ATOM 696 C CA . SER A 1 92 ? -25.172 11.891 18.625 1 57.22 92 SER A CA 1
ATOM 697 C C . SER A 1 92 ? -25.672 12.688 17.422 1 57.22 92 SER A C 1
ATOM 699 O O . SER A 1 92 ? -26.891 12.867 17.266 1 57.22 92 SER A O 1
ATOM 701 N N . ASN A 1 93 ? -24.844 13.273 16.688 1 54 93 ASN A N 1
ATOM 702 C CA . ASN A 1 93 ? -25.312 14.109 15.586 1 54 93 ASN A CA 1
ATOM 703 C C . ASN A 1 93 ? -25.047 13.453 14.234 1 54 93 ASN A C 1
ATOM 705 O O . ASN A 1 93 ? -24.062 12.734 14.07 1 54 93 ASN A O 1
ATOM 709 N N . ARG A 1 94 ? -26.109 13.266 13.508 1 57.75 94 ARG A N 1
ATOM 710 C CA . ARG A 1 94 ? -26.094 12.773 12.133 1 57.75 94 ARG A CA 1
ATOM 711 C C . ARG A 1 94 ? -25 13.445 11.32 1 57.75 94 ARG A C 1
ATOM 713 O O . ARG A 1 94 ? -25.25 13.938 10.211 1 57.75 94 ARG A O 1
ATOM 720 N N . SER A 1 95 ? -23.781 13.641 11.961 1 67.12 95 SER A N 1
ATOM 721 C CA . SER A 1 95 ? -22.75 14.305 11.18 1 67.12 95 SER A CA 1
ATOM 722 C C . SER A 1 95 ? -22.062 13.328 10.234 1 67.12 95 SER A C 1
ATOM 724 O O . SER A 1 95 ? -22.016 12.125 10.492 1 67.12 95 SER A O 1
ATOM 726 N N . THR A 1 96 ? -21.844 13.734 9.047 1 80.12 96 THR A N 1
ATOM 727 C CA . THR A 1 96 ? -21.141 12.961 8.031 1 80.12 96 THR A CA 1
ATOM 728 C C . THR A 1 96 ? -19.766 12.547 8.531 1 80.12 96 THR A C 1
ATOM 730 O O . THR A 1 96 ? -19.016 13.375 9.047 1 80.12 96 THR A O 1
ATOM 733 N N . PRO A 1 97 ? -19.562 11.258 8.508 1 90.06 97 PRO A N 1
ATOM 734 C CA . PRO A 1 97 ? -18.25 10.766 8.938 1 90.06 97 PRO A CA 1
ATOM 735 C C . PRO A 1 97 ? -17.094 11.43 8.188 1 90.06 97 PRO A C 1
ATOM 737 O O . PRO A 1 97 ? -17.297 11.984 7.105 1 90.06 97 PRO A O 1
ATOM 740 N N . ALA A 1 98 ? -15.984 11.445 8.836 1 93.94 98 ALA A N 1
ATOM 741 C CA . ALA A 1 98 ? -14.758 11.984 8.25 1 93.94 98 ALA A CA 1
ATOM 742 C C . ALA A 1 98 ? -13.531 11.195 8.719 1 93.94 98 ALA A C 1
ATOM 744 O O . ALA A 1 98 ? -13.641 10.352 9.609 1 93.94 98 ALA A O 1
ATOM 745 N N . TYR A 1 99 ? -12.438 11.391 8.016 1 95.5 99 TYR A N 1
ATOM 746 C CA . TYR A 1 99 ? -11.18 10.797 8.461 1 95.5 99 TYR A CA 1
ATOM 747 C C . TYR A 1 99 ? -10.492 11.688 9.484 1 95.5 99 TYR A C 1
ATOM 749 O O . TYR A 1 99 ? -10.25 12.875 9.227 1 95.5 99 TYR A O 1
ATOM 757 N N . PHE A 1 100 ? -10.125 11.094 10.633 1 93.75 100 PHE A N 1
ATOM 758 C CA . PHE A 1 100 ? -9.453 11.828 11.703 1 93.75 100 PHE A CA 1
ATOM 759 C C . PHE A 1 100 ? -8.008 11.367 11.844 1 93.75 100 PHE A C 1
ATOM 761 O O . PHE A 1 100 ? -7.742 10.164 11.938 1 93.75 100 PHE A O 1
ATOM 768 N N . PHE A 1 101 ? -7.113 12.289 11.82 1 94.44 101 PHE A N 1
ATOM 769 C CA . PHE A 1 101 ? -5.691 12.023 12 1 94.44 101 PHE A CA 1
ATOM 770 C C . PHE A 1 101 ? -5.156 12.727 13.242 1 94.44 101 PHE A C 1
ATOM 772 O O . PHE A 1 101 ? -5.191 13.953 13.328 1 94.44 101 PHE A O 1
ATOM 779 N N . ASN A 1 102 ? -4.59 11.93 14.148 1 89.81 102 ASN A N 1
ATOM 780 C CA . ASN A 1 102 ? -3.91 12.5 15.305 1 89.81 102 ASN A CA 1
ATOM 781 C C . ASN A 1 102 ? -2.457 12.852 14.992 1 89.81 102 ASN A C 1
ATOM 783 O O . ASN A 1 102 ? -1.648 11.961 14.719 1 89.81 102 ASN A O 1
ATOM 787 N N . ILE A 1 103 ? -2.143 14.055 15.008 1 86.75 103 ILE A N 1
ATOM 788 C CA . ILE A 1 103 ? -0.793 14.461 14.625 1 86.75 103 ILE A CA 1
ATOM 789 C C . ILE A 1 103 ? -0.114 15.148 15.805 1 86.75 103 ILE A C 1
ATOM 791 O O . ILE A 1 103 ? 0.761 16 15.617 1 86.75 103 ILE A O 1
ATOM 795 N N . ARG A 1 104 ? -0.419 14.758 17.016 1 74.62 104 ARG A N 1
ATOM 796 C CA . ARG A 1 104 ? 0.141 15.406 18.188 1 74.62 104 ARG A CA 1
ATOM 797 C C . ARG A 1 104 ? 1.647 15.188 18.281 1 74.62 104 ARG A C 1
ATOM 799 O O . ARG A 1 104 ? 2.131 14.078 18.062 1 74.62 104 ARG A O 1
ATOM 806 N N . ARG A 1 105 ? 2.416 16.141 18.109 1 59.47 105 ARG A N 1
ATOM 807 C CA . ARG A 1 105 ? 3.855 16.094 18.359 1 59.47 105 ARG A CA 1
ATOM 808 C C . ARG A 1 105 ? 4.16 15.867 19.828 1 59.47 105 ARG A C 1
ATOM 810 O O . ARG A 1 105 ? 3.414 16.312 20.703 1 59.47 105 ARG A O 1
ATOM 817 N N . ALA A 1 106 ? 4.699 14.586 20.172 1 49.81 106 ALA A N 1
ATOM 818 C CA . ALA A 1 106 ? 5.066 14.336 21.562 1 49.81 106 ALA A CA 1
ATOM 819 C C . ALA A 1 106 ? 5.844 15.508 22.141 1 49.81 106 ALA A C 1
ATOM 821 O O . ALA A 1 106 ? 7.02 15.703 21.812 1 49.81 106 ALA A O 1
ATOM 822 N N . GLY A 1 107 ? 5.555 16.672 22.094 1 43.81 107 GLY A N 1
ATOM 823 C CA . GLY A 1 107 ? 6.414 17.578 22.828 1 43.81 107 GLY A CA 1
ATOM 824 C C . GLY A 1 107 ? 6.422 17.328 24.312 1 43.81 107 GLY A C 1
ATOM 825 O O . GLY A 1 107 ? 5.379 17.406 24.969 1 43.81 107 GLY A O 1
ATOM 826 N N . LYS A 1 108 ? 7.273 16.422 24.797 1 39.56 108 LYS A N 1
ATOM 827 C CA . LYS A 1 108 ? 7.43 16.516 26.234 1 39.56 108 LYS A CA 1
ATOM 828 C C . LYS A 1 108 ? 7.367 17.969 26.703 1 39.56 108 LYS A C 1
ATOM 830 O O . LYS A 1 108 ? 6.496 18.328 27.484 1 39.56 108 LYS A O 1
ATOM 835 N N . GLY A 1 109 ? 8.773 18.516 27.312 1 41.53 109 GLY A N 1
ATOM 836 C CA . GLY A 1 109 ? 9.117 19.672 28.141 1 41.53 109 GLY A CA 1
ATOM 837 C C . GLY A 1 109 ? 8.68 20.984 27.531 1 41.53 109 GLY A C 1
ATOM 838 O O . GLY A 1 109 ? 8.219 21.031 26.391 1 41.53 109 GLY A O 1
ATOM 839 N N . GLY A 1 110 ? 9.352 22.297 28.188 1 37 110 GLY A N 1
ATOM 840 C CA . GLY A 1 110 ? 9.312 23.75 28.125 1 37 110 GLY A CA 1
ATOM 841 C C . GLY A 1 110 ? 9.234 24.281 26.703 1 37 110 GLY A C 1
ATOM 842 O O . GLY A 1 110 ? 9.203 23.5 25.75 1 37 110 GLY A O 1
ATOM 843 N N . LYS A 1 111 ? 9.539 25.688 26.625 1 40.75 111 LYS A N 1
ATOM 844 C CA . LYS A 1 111 ? 9.625 26.656 25.531 1 40.75 111 LYS A CA 1
ATOM 845 C C . LYS A 1 111 ? 10.477 26.125 24.391 1 40.75 111 LYS A C 1
ATOM 847 O O . LYS A 1 111 ? 11.672 26.422 24.297 1 40.75 111 LYS A O 1
ATOM 852 N N . ARG A 1 112 ? 10.641 24.906 24.25 1 40.75 112 ARG A N 1
ATOM 853 C CA . ARG A 1 112 ? 11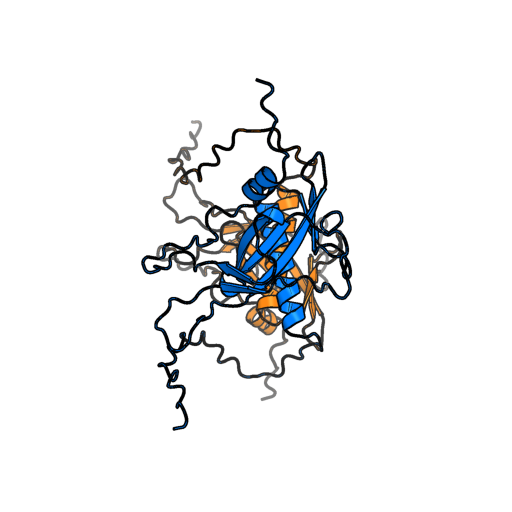.617 24.719 23.172 1 40.75 112 ARG A CA 1
ATOM 854 C C . ARG A 1 112 ? 11.188 25.453 21.906 1 40.75 112 ARG A C 1
ATOM 856 O O . ARG A 1 112 ? 10.023 25.391 21.516 1 40.75 112 ARG A O 1
ATOM 863 N N . THR A 1 113 ? 11.711 26.719 21.734 1 40.84 113 THR A N 1
ATOM 864 C CA . THR A 1 113 ? 11.695 27.344 20.422 1 40.84 113 THR A CA 1
ATOM 865 C C . THR A 1 113 ? 11.656 26.281 19.328 1 40.84 113 THR A C 1
ATOM 867 O O . THR A 1 113 ? 12.398 25.297 19.375 1 40.84 113 THR A O 1
ATOM 870 N N . TYR A 1 114 ? 10.461 25.875 18.953 1 41.41 114 TYR A N 1
ATOM 871 C CA . TYR A 1 114 ? 10.266 24.938 17.859 1 41.41 114 TYR A CA 1
ATOM 872 C C . TYR A 1 114 ? 11.383 25.047 16.828 1 41.41 114 TYR A C 1
ATOM 874 O O . TYR A 1 114 ? 11.5 26.062 16.141 1 41.41 114 TYR A O 1
ATOM 882 N N . GLY A 1 115 ? 12.648 24.859 17.219 1 46.69 115 GLY A N 1
ATOM 883 C CA . GLY A 1 115 ? 13.594 24.75 16.125 1 46.69 115 GLY A CA 1
ATOM 884 C C . GLY A 1 115 ? 12.969 24.188 14.859 1 46.69 115 GLY A C 1
ATOM 885 O O . GLY A 1 115 ? 11.766 23.938 14.812 1 46.69 115 GLY A O 1
ATOM 886 N N . GLU A 1 116 ? 13.898 24 13.773 1 57.38 116 GLU A N 1
ATOM 887 C CA . GLU A 1 116 ? 13.664 23.453 12.445 1 57.38 116 GLU A CA 1
ATOM 888 C C . GLU A 1 116 ? 12.828 22.172 12.516 1 57.38 116 GLU A C 1
ATOM 890 O O . GLU A 1 116 ? 13.039 21.344 13.406 1 57.38 116 GLU A O 1
ATOM 895 N N . SER A 1 117 ? 11.609 22.172 11.922 1 73.06 117 SER A N 1
ATOM 896 C CA . SER A 1 117 ? 10.68 21.062 11.852 1 73.06 117 SER A CA 1
ATOM 897 C C . SER A 1 117 ? 11.414 19.75 11.578 1 73.06 117 SER A C 1
ATOM 899 O O . SER A 1 117 ? 12.383 19.719 10.812 1 73.06 117 SER A O 1
ATOM 901 N N . GLU A 1 118 ? 11.141 18.766 12.406 1 89.19 118 GLU A N 1
ATOM 902 C CA . GLU A 1 118 ? 11.672 17.406 12.281 1 89.19 118 GLU A CA 1
ATOM 903 C C . GLU A 1 118 ? 11.32 16.797 10.93 1 89.19 118 GLU A C 1
ATOM 905 O O . GLU A 1 118 ? 11.961 15.836 10.492 1 89.19 118 GLU A O 1
ATOM 910 N N . PHE A 1 119 ? 10.438 17.406 10.305 1 94.12 119 PHE A N 1
ATOM 911 C CA . PHE A 1 119 ? 10.039 17 8.961 1 94.12 119 PHE A CA 1
ATOM 912 C C . PHE A 1 119 ? 9.312 18.141 8.242 1 94.12 119 PHE A C 1
ATOM 914 O O . PHE A 1 119 ? 9.07 19.188 8.828 1 94.12 119 PHE A O 1
ATOM 921 N N . ASP A 1 120 ? 9.047 17.922 6.953 1 95.31 120 ASP A N 1
ATOM 922 C CA . ASP A 1 120 ? 8.625 19.031 6.102 1 95.31 120 ASP A CA 1
ATOM 923 C C . ASP A 1 120 ? 7.168 18.859 5.668 1 95.31 120 ASP A C 1
ATOM 925 O O . ASP A 1 120 ? 6.461 19.844 5.469 1 95.31 120 ASP A O 1
ATOM 929 N N . VAL A 1 121 ? 6.793 17.641 5.422 1 96.81 121 VAL A N 1
ATOM 930 C CA . VAL A 1 121 ? 5.484 17.359 4.836 1 96.81 121 VAL A CA 1
ATOM 931 C C . VAL A 1 121 ? 4.809 16.219 5.598 1 96.81 121 VAL A C 1
ATOM 933 O O . VAL A 1 121 ? 5.461 15.258 5.996 1 96.81 121 VAL A O 1
ATOM 936 N N . TYR A 1 122 ? 3.504 16.344 5.793 1 96.69 122 TYR A N 1
ATOM 937 C CA . TYR A 1 122 ? 2.68 15.227 6.227 1 96.69 122 TYR A CA 1
ATOM 938 C C . TYR A 1 122 ? 2.117 14.469 5.031 1 96.69 122 TYR A C 1
ATOM 940 O O . TYR A 1 122 ? 1.685 15.078 4.051 1 96.69 122 TYR A O 1
ATOM 948 N N . ALA A 1 123 ? 2.213 13.18 5.105 1 98.38 123 ALA A N 1
ATOM 949 C CA . ALA A 1 123 ? 1.358 12.312 4.305 1 98.38 123 ALA A CA 1
ATOM 950 C C . ALA A 1 123 ? 0.257 11.688 5.156 1 98.38 123 ALA A C 1
ATOM 952 O O . ALA A 1 123 ? 0.531 10.859 6.027 1 98.38 123 ALA A O 1
ATOM 953 N N . LEU A 1 124 ? -0.988 12.102 4.953 1 98.06 124 LEU A N 1
ATOM 954 C CA . LEU A 1 124 ? -2.145 11.57 5.664 1 98.06 124 LEU A CA 1
ATOM 955 C C . LEU A 1 124 ? -2.842 10.5 4.828 1 98.06 124 LEU A C 1
ATOM 957 O O . LEU A 1 124 ? -3.338 10.781 3.736 1 98.06 124 LEU A O 1
ATOM 961 N N . VAL A 1 125 ? -2.879 9.281 5.402 1 98.31 125 VAL A N 1
ATOM 962 C CA . VAL A 1 125 ? -3.277 8.125 4.602 1 98.31 125 VAL A CA 1
ATOM 963 C C . VAL A 1 125 ? -4.578 7.543 5.145 1 98.31 125 VAL A C 1
ATOM 965 O O . VAL A 1 125 ? -4.648 7.141 6.309 1 98.31 125 VAL A O 1
ATOM 968 N N . ALA A 1 126 ? -5.609 7.547 4.289 1 97.38 126 ALA A N 1
ATOM 969 C CA . ALA A 1 126 ? -6.805 6.746 4.535 1 97.38 126 ALA A CA 1
ATOM 970 C C . ALA A 1 126 ? -6.633 5.324 4.008 1 97.38 126 ALA A C 1
ATOM 972 O O . ALA A 1 126 ? -6.68 5.09 2.799 1 97.38 126 ALA A O 1
ATOM 973 N N . LEU A 1 127 ? -6.543 4.391 4.895 1 96.69 127 LEU A N 1
ATOM 974 C CA . LEU A 1 127 ? -6.113 3.049 4.523 1 96.69 127 LEU A CA 1
ATOM 975 C C . LEU A 1 127 ? -7.219 2.312 3.775 1 96.69 127 LEU A C 1
ATOM 977 O O . LEU A 1 127 ? -6.945 1.562 2.836 1 96.69 127 LEU A O 1
ATOM 981 N N . ASP A 1 128 ? -8.453 2.555 4.16 1 93.31 128 ASP A N 1
ATOM 982 C CA . ASP A 1 128 ? -9.555 1.825 3.537 1 93.31 128 ASP A CA 1
ATOM 983 C C . ASP A 1 128 ? -9.695 2.197 2.064 1 93.31 128 ASP A C 1
ATOM 985 O O . ASP A 1 128 ? -10.102 1.371 1.245 1 93.31 128 ASP A O 1
ATOM 989 N N . ARG A 1 129 ? -9.25 3.361 1.719 1 94.38 129 ARG A N 1
ATOM 990 C CA . ARG A 1 129 ? -9.367 3.82 0.339 1 94.38 129 ARG A CA 1
ATOM 991 C C . ARG A 1 129 ? -7.996 3.904 -0.326 1 94.38 129 ARG A C 1
ATOM 993 O O . ARG A 1 129 ? -7.895 4.266 -1.501 1 94.38 129 ARG A O 1
ATOM 1000 N N . ARG A 1 130 ? -7.039 3.611 0.379 1 95.62 130 ARG A N 1
ATOM 1001 C CA . ARG A 1 130 ? -5.664 3.742 -0.095 1 95.62 130 ARG A CA 1
ATOM 1002 C C . ARG A 1 130 ? -5.418 5.129 -0.684 1 95.62 130 ARG A C 1
ATOM 1004 O O . ARG A 1 130 ? -4.797 5.258 -1.741 1 95.62 130 ARG A O 1
ATOM 1011 N N . ALA A 1 131 ? -6.008 6.137 -0.056 1 96.5 131 ALA A N 1
ATOM 1012 C CA . ALA A 1 131 ? -5.863 7.523 -0.485 1 96.5 131 ALA A CA 1
ATOM 1013 C C . ALA A 1 131 ? -4.828 8.258 0.363 1 96.5 131 ALA A C 1
ATOM 1015 O O . ALA A 1 131 ? -4.742 8.039 1.574 1 96.5 131 ALA A O 1
ATOM 1016 N N . VAL A 1 132 ? -4.07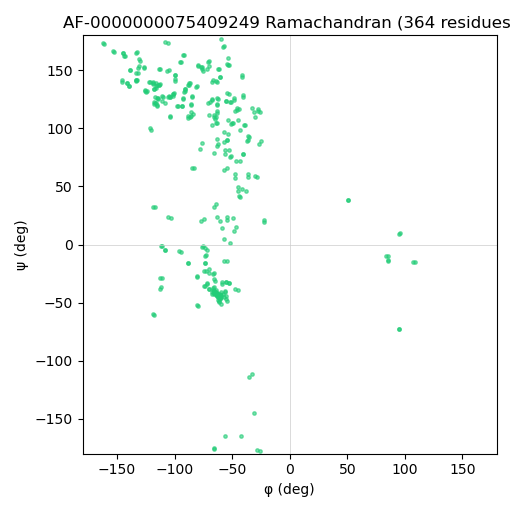4 9.07 -0.302 1 98.38 132 VAL A N 1
ATOM 1017 C CA . VAL A 1 132 ? -3.023 9.82 0.378 1 98.38 132 VAL A CA 1
ATOM 1018 C C . VAL A 1 132 ? -3.209 11.312 0.129 1 98.38 132 VAL A C 1
ATOM 1020 O O . VAL A 1 132 ? -3.451 11.734 -1.004 1 98.38 132 VAL A O 1
ATOM 1023 N N . ALA A 1 133 ? -3.152 12.125 1.182 1 98.38 133 ALA A N 1
ATOM 1024 C CA . ALA A 1 133 ? -3.158 13.586 1.104 1 98.38 133 ALA A CA 1
ATOM 1025 C C . ALA A 1 133 ? -1.878 14.172 1.69 1 98.38 133 ALA A C 1
ATOM 1027 O O . ALA A 1 133 ? -1.398 13.711 2.73 1 98.38 133 ALA A O 1
ATOM 1028 N N . TYR A 1 134 ? -1.354 15.148 1.024 1 98.44 134 TYR A N 1
ATOM 1029 C CA . TYR A 1 134 ? -0.103 15.766 1.453 1 98.44 134 TYR A CA 1
ATOM 1030 C C . TYR A 1 134 ? -0.327 17.203 1.892 1 98.44 134 TYR A C 1
ATOM 1032 O O . TYR A 1 134 ? -1.031 17.969 1.22 1 98.44 134 TYR A O 1
ATOM 1040 N N . PHE A 1 135 ? 0.319 17.562 3.02 1 96.88 135 PHE A N 1
ATOM 1041 C CA . PHE A 1 135 ? 0.274 18.938 3.521 1 96.88 135 PHE A CA 1
ATOM 1042 C C . PHE A 1 135 ? 1.638 19.359 4.051 1 96.88 135 PHE A C 1
ATOM 1044 O O . PHE A 1 135 ? 2.311 18.594 4.742 1 96.88 135 PHE A O 1
ATOM 1051 N N . ALA A 1 136 ? 1.997 20.562 3.691 1 96.19 136 ALA A N 1
ATOM 1052 C CA . ALA A 1 136 ? 3.15 21.141 4.379 1 96.19 136 ALA A CA 1
ATOM 1053 C C . ALA A 1 136 ? 2.893 21.266 5.879 1 96.19 136 ALA A C 1
ATOM 1055 O O . ALA A 1 136 ? 1.781 21.594 6.297 1 96.19 136 ALA A O 1
ATOM 1056 N N . VAL A 1 137 ? 3.945 21.047 6.613 1 93.19 137 VAL A N 1
ATOM 1057 C CA . VAL A 1 137 ? 3.812 21.078 8.07 1 93.19 137 VAL A CA 1
ATOM 1058 C C . VAL A 1 137 ? 3.215 22.422 8.5 1 93.19 137 VAL A C 1
ATOM 1060 O O . VAL A 1 137 ? 2.406 22.484 9.422 1 93.19 137 VAL A O 1
ATOM 1063 N N . ILE A 1 138 ? 3.471 23.453 7.84 1 89.88 138 ILE A N 1
ATOM 1064 C CA . ILE A 1 138 ? 3.074 24.812 8.211 1 89.88 138 ILE A CA 1
ATOM 1065 C C . ILE A 1 138 ? 1.575 25 7.984 1 89.88 138 ILE A C 1
ATOM 1067 O O . ILE A 1 138 ? 0.971 25.938 8.5 1 89.88 138 ILE A O 1
ATOM 1071 N N . ASP A 1 139 ? 0.981 24.125 7.246 1 91.19 139 ASP A N 1
ATOM 1072 C CA . ASP A 1 139 ? -0.42 24.281 6.875 1 91.19 139 ASP A CA 1
ATOM 1073 C C . ASP A 1 139 ? -1.337 23.531 7.828 1 91.19 139 ASP A C 1
ATOM 1075 O O . ASP A 1 139 ? -2.562 23.609 7.723 1 91.19 139 ASP A O 1
ATOM 1079 N N . LEU A 1 140 ? -0.738 22.766 8.734 1 89.56 140 LEU A N 1
ATOM 1080 C CA . LEU A 1 140 ? -1.594 21.922 9.547 1 89.56 140 LEU A CA 1
ATOM 1081 C C . LEU A 1 140 ? -1.578 22.359 11.008 1 89.56 140 LEU A C 1
ATOM 1083 O O . LEU A 1 140 ? -0.587 22.922 11.477 1 89.56 140 LEU A O 1
ATOM 1087 N N . PRO A 1 141 ? -2.713 22.078 11.617 1 83.62 141 PRO A N 1
ATOM 1088 C CA . PRO A 1 141 ? -2.709 22.281 13.062 1 83.62 141 PRO A CA 1
ATOM 1089 C C . PRO A 1 141 ? -1.766 21.328 13.789 1 83.62 141 PRO A C 1
ATOM 1091 O O . PRO A 1 141 ? -1.065 20.547 13.148 1 83.62 141 PRO A O 1
ATOM 1094 N N . THR A 1 142 ? -1.781 21.375 15.125 1 80.12 142 THR A N 1
ATOM 1095 C CA . THR A 1 142 ? -0.775 20.625 15.875 1 80.12 142 THR A CA 1
ATOM 1096 C C . THR A 1 142 ? -1.403 19.422 16.578 1 80.12 142 THR A C 1
ATOM 1098 O O . THR A 1 142 ? -0.696 18.594 17.156 1 80.12 142 THR A O 1
ATOM 1101 N N . SER A 1 143 ? -2.695 19.312 16.484 1 83.44 143 SER A N 1
ATOM 1102 C CA . SER A 1 143 ? -3.279 18.234 17.281 1 83.44 143 SER A CA 1
ATOM 1103 C C . SER A 1 143 ? -3.986 17.219 16.391 1 83.44 143 SER A C 1
ATOM 1105 O O . SER A 1 143 ? -3.654 16.031 16.406 1 83.44 143 SER A O 1
ATOM 1107 N N . CYS A 1 144 ? -5.043 17.75 15.617 1 89.88 144 CYS A N 1
ATOM 1108 C CA . CYS A 1 144 ? -5.844 16.828 14.828 1 89.88 144 CYS A CA 1
ATOM 1109 C C . CYS A 1 144 ? -6.211 17.422 13.477 1 89.88 144 CYS A C 1
ATOM 1111 O O . CYS A 1 144 ? -6.52 18.625 13.391 1 89.88 144 CYS A O 1
ATOM 1113 N N . VAL A 1 145 ? -6.141 16.594 12.5 1 92.25 145 VAL A N 1
ATOM 1114 C CA . VAL A 1 145 ? -6.543 17 11.156 1 92.25 145 VAL A CA 1
ATOM 1115 C C . VAL A 1 145 ? -7.715 16.141 10.688 1 92.25 145 VAL A C 1
ATOM 1117 O O . VAL A 1 145 ? -7.703 14.914 10.867 1 92.25 145 VAL A O 1
ATOM 1120 N N . VAL A 1 146 ? -8.711 16.75 10.141 1 92.38 146 VAL A N 1
ATOM 1121 C CA . VAL A 1 146 ? -9.906 16.062 9.648 1 92.38 146 VAL A CA 1
ATOM 1122 C C . VAL A 1 146 ? -9.992 16.219 8.133 1 92.38 146 VAL A C 1
ATOM 1124 O O . VAL A 1 146 ? -9.945 17.328 7.609 1 92.38 146 VAL A O 1
ATOM 1127 N N . LEU A 1 147 ? -10.086 15.117 7.449 1 94.69 147 LEU A N 1
ATOM 1128 C CA . LEU A 1 147 ? -10.297 15.125 6.004 1 94.69 147 LEU A CA 1
ATOM 1129 C C . LEU A 1 147 ? -11.672 14.57 5.648 1 94.69 147 LEU A C 1
ATOM 1131 O O . LEU A 1 147 ? -12.086 13.547 6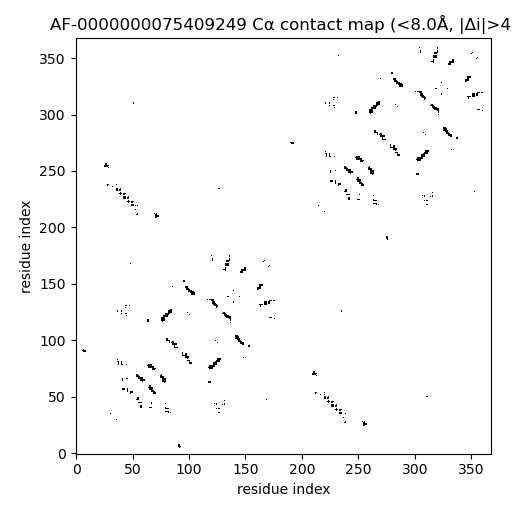.188 1 94.69 147 LEU A O 1
ATOM 1135 N N . ARG A 1 148 ? -12.289 15.195 4.758 1 92.75 148 ARG A N 1
ATOM 1136 C CA . ARG A 1 148 ? -13.602 14.734 4.301 1 92.75 148 ARG A CA 1
ATOM 1137 C C . ARG A 1 148 ? -13.461 13.523 3.387 1 92.75 148 ARG A C 1
ATOM 1139 O O . ARG A 1 148 ? -12.461 13.375 2.682 1 92.75 148 ARG A O 1
ATOM 1146 N N . ILE A 1 149 ? -14.5 12.719 3.439 1 90.44 149 ILE A N 1
ATOM 1147 C CA . ILE A 1 149 ? -14.547 11.547 2.568 1 90.44 149 ILE A CA 1
ATOM 1148 C C . ILE A 1 149 ? -14.688 12 1.114 1 90.44 149 ILE A C 1
ATOM 1150 O O . ILE A 1 149 ? -15.602 12.758 0.782 1 90.44 149 ILE A O 1
ATOM 1154 N N . PRO A 1 150 ? -13.727 11.484 0.322 1 87.88 150 PRO A N 1
ATOM 1155 C CA . PRO A 1 150 ? -13.859 11.859 -1.087 1 87.88 150 PRO A CA 1
ATOM 1156 C C . PRO A 1 150 ? -15.242 11.523 -1.654 1 87.88 150 PRO A C 1
ATOM 1158 O O . PRO A 1 150 ? -15.719 10.398 -1.497 1 87.88 150 PRO A O 1
ATOM 1161 N N . GLY A 1 151 ? -15.82 12.508 -2.289 1 85.31 151 GLY A N 1
ATOM 1162 C CA . GLY A 1 151 ? -17.109 12.289 -2.93 1 85.31 151 GLY A CA 1
ATOM 1163 C C . GLY A 1 151 ? -18.281 12.43 -1.979 1 85.31 151 GLY A C 1
ATOM 1164 O O . GLY A 1 151 ? -19.438 12.398 -2.402 1 85.31 151 GLY A O 1
ATOM 1165 N N . ALA A 1 152 ? -18.078 12.523 -0.719 1 85.12 152 ALA A N 1
ATOM 1166 C CA . ALA A 1 152 ? -19.156 12.672 0.25 1 85.12 152 ALA A CA 1
ATOM 1167 C C . ALA A 1 152 ? -19.703 14.102 0.26 1 85.12 152 ALA A C 1
ATOM 1169 O O . ALA A 1 152 ? -19 15.039 -0.115 1 85.12 152 ALA A O 1
ATOM 1170 N N . HIS A 1 153 ? -20.969 14.102 0.642 1 83.19 153 HIS A N 1
ATOM 1171 C CA . HIS A 1 153 ? -21.625 15.398 0.755 1 83.19 153 HIS A CA 1
ATOM 1172 C C . HIS A 1 153 ? -21.703 15.844 2.211 1 83.19 153 HIS A C 1
ATOM 1174 O O . HIS A 1 153 ? -22.156 15.094 3.072 1 83.19 153 HIS A O 1
ATOM 1180 N N . TYR A 1 154 ? -21.234 17.016 2.342 1 82.06 154 TYR A N 1
ATOM 1181 C CA . TYR A 1 154 ? -21.25 17.609 3.678 1 82.06 154 TYR A CA 1
ATOM 1182 C C . TYR A 1 154 ? -22.141 18.844 3.725 1 82.06 154 TYR A C 1
ATOM 1184 O O . TYR A 1 154 ? -22.281 19.547 2.725 1 82.06 154 TYR A O 1
ATOM 1192 N N . GLY A 1 155 ? -22.906 18.969 4.812 1 76.62 155 GLY A N 1
ATOM 1193 C CA . GLY A 1 155 ? -23.719 20.156 4.961 1 76.62 155 GLY A CA 1
ATOM 1194 C C . GLY A 1 155 ? -22.922 21.438 4.918 1 76.62 155 GLY A C 1
ATOM 1195 O O . GLY A 1 155 ? -21.688 21.406 4.852 1 76.62 155 GLY A O 1
ATOM 1196 N N . PHE A 1 156 ? -23.625 22.531 4.859 1 71.81 156 PHE A N 1
ATOM 1197 C CA . PHE A 1 156 ? -23.016 23.859 4.785 1 71.81 156 PHE A CA 1
ATOM 1198 C C . PHE A 1 156 ? -22.203 24.156 6.047 1 71.81 156 PHE A C 1
ATOM 1200 O O . PHE A 1 156 ? -22.656 23.844 7.156 1 71.81 156 PHE A O 1
ATOM 1207 N N . SER A 1 157 ? -20.922 24.266 5.941 1 70.38 157 SER A N 1
ATOM 1208 C CA . SER A 1 157 ? -20.078 24.672 7.055 1 70.38 157 SER A CA 1
ATOM 1209 C C . SER A 1 157 ? -19.219 25.875 6.684 1 70.38 157 SER A C 1
ATOM 1211 O O . SER A 1 157 ? -18.75 25.984 5.543 1 70.38 157 SER A O 1
ATOM 1213 N N . THR A 1 158 ? -19.203 26.844 7.496 1 65.81 158 THR A N 1
ATOM 1214 C CA . THR A 1 158 ? -18.359 28.016 7.305 1 65.81 158 THR A CA 1
ATOM 1215 C C . THR A 1 158 ? -16.891 27.688 7.566 1 65.81 158 THR A C 1
ATOM 1217 O O . THR A 1 158 ? -16 28.484 7.262 1 65.81 158 THR A O 1
ATOM 1220 N N . LYS A 1 159 ? -16.719 26.547 8.055 1 67.62 159 LYS A N 1
ATOM 1221 C CA . LYS A 1 159 ? -15.344 26.188 8.414 1 67.62 159 LYS A CA 1
ATOM 1222 C C . LYS A 1 159 ? -14.609 25.562 7.227 1 67.62 159 LYS A C 1
ATOM 1224 O O . LYS A 1 159 ? -15.227 24.906 6.387 1 67.62 159 LYS A O 1
ATOM 1229 N N . GLN A 1 160 ? -13.398 25.969 7.074 1 71.25 160 GLN A N 1
ATOM 1230 C CA . GLN A 1 160 ? -12.547 25.375 6.047 1 71.25 160 GLN A CA 1
ATOM 1231 C C . GLN A 1 160 ? -12.297 23.891 6.312 1 71.25 160 GLN A C 1
ATOM 1233 O O . GLN A 1 160 ? -12.016 23.5 7.445 1 71.25 160 GLN A O 1
ATOM 1238 N N . PHE A 1 161 ? -12.719 23.109 5.348 1 83.25 161 PHE A N 1
ATOM 1239 C CA . PHE A 1 161 ? -12.5 21.688 5.465 1 83.25 161 PHE A CA 1
ATOM 1240 C C . PHE A 1 161 ? -11.375 21.219 4.543 1 83.25 161 PHE A C 1
ATOM 1242 O O . PHE A 1 161 ? -11.07 21.891 3.557 1 83.25 161 PHE A O 1
ATOM 1249 N N . ARG A 1 162 ? -10.758 20.234 4.969 1 91.56 162 ARG A N 1
ATOM 1250 C CA . ARG A 1 162 ? -9.688 19.656 4.156 1 91.56 162 ARG A CA 1
ATOM 1251 C C . ARG A 1 162 ? -10.18 18.422 3.412 1 91.56 162 ARG A C 1
ATOM 1253 O O . ARG A 1 162 ? -11.055 17.703 3.896 1 91.56 162 ARG A O 1
ATOM 1260 N N . THR A 1 163 ? -9.648 18.25 2.207 1 93.5 163 THR A N 1
ATOM 1261 C CA . THR A 1 163 ? -9.984 17.109 1.368 1 93.5 163 THR A CA 1
ATOM 1262 C C . THR A 1 163 ? -8.727 16.469 0.787 1 93.5 163 THR A C 1
ATOM 1264 O O . THR A 1 163 ? -7.641 17.031 0.868 1 93.5 163 THR A O 1
ATOM 1267 N N . PHE A 1 164 ? -8.945 15.289 0.29 1 95.5 164 PHE A N 1
ATOM 1268 C CA . PHE A 1 164 ? -7.859 14.617 -0.418 1 95.5 164 PHE A CA 1
ATOM 1269 C C . PHE A 1 164 ? -7.605 15.281 -1.768 1 95.5 164 PHE A C 1
ATOM 1271 O O . PHE A 1 164 ? -6.469 15.32 -2.242 1 95.5 164 PHE A O 1
ATOM 1278 N N . GLU A 1 165 ? -8.68 15.734 -2.299 1 91.38 165 GLU A N 1
ATOM 1279 C CA . GLU A 1 165 ? -8.594 16.375 -3.607 1 91.38 165 GLU A CA 1
ATOM 1280 C C . GLU A 1 165 ? -7.73 17.641 -3.551 1 91.38 165 GLU A C 1
ATOM 1282 O O . GLU A 1 165 ? -7.945 18.516 -2.707 1 91.38 165 GLU A O 1
ATOM 1287 N N . GLY A 1 166 ? -6.715 17.75 -4.391 1 91.94 166 GLY A N 1
ATOM 1288 C CA . GLY A 1 166 ? -5.844 18.906 -4.441 1 91.94 166 GLY A CA 1
ATOM 1289 C C . GLY A 1 166 ? -4.707 18.844 -3.441 1 91.94 166 GLY A C 1
ATOM 1290 O O . GLY A 1 166 ? -3.768 19.641 -3.51 1 91.94 166 GLY A O 1
ATOM 1291 N N . ALA A 1 167 ? -4.836 17.906 -2.496 1 97 167 ALA A N 1
ATOM 1292 C CA . ALA A 1 167 ? -3.779 17.766 -1.498 1 97 167 ALA A CA 1
ATOM 1293 C C . ALA A 1 167 ? -2.652 16.875 -2.021 1 97 167 ALA A C 1
ATOM 1295 O O . ALA A 1 167 ? -2.377 15.812 -1.458 1 97 167 ALA A O 1
ATOM 1296 N N . THR A 1 168 ? -2.002 17.422 -3.07 1 97.12 168 THR A N 1
ATOM 1297 C CA . THR A 1 168 ? -0.936 16.688 -3.734 1 97.12 168 THR A CA 1
ATOM 1298 C C . THR A 1 168 ? 0.42 17.016 -3.117 1 97.12 168 THR A C 1
ATOM 1300 O O . THR A 1 168 ? 0.562 18.016 -2.422 1 97.12 168 THR A O 1
ATOM 1303 N N . PHE A 1 169 ? 1.362 16.188 -3.395 1 98 169 PHE A N 1
ATOM 1304 C CA . PHE A 1 169 ? 2.715 16.453 -2.926 1 98 169 PHE A CA 1
ATOM 1305 C C . PHE A 1 169 ? 3.27 17.719 -3.58 1 98 169 PHE A C 1
ATOM 1307 O O . PHE A 1 169 ? 3.951 18.516 -2.93 1 98 169 PHE A O 1
ATOM 1314 N N . GLU A 1 170 ? 3.002 17.875 -4.812 1 96.19 170 GLU A N 1
ATOM 1315 C CA . GLU A 1 170 ? 3.424 19.062 -5.531 1 96.19 170 GLU A CA 1
ATOM 1316 C C . GLU A 1 170 ? 2.922 20.328 -4.844 1 96.19 170 GLU A C 1
ATOM 1318 O O . GLU A 1 170 ? 3.676 21.297 -4.668 1 96.19 170 GLU A O 1
ATOM 1323 N N . HIS A 1 171 ? 1.706 20.328 -4.5 1 96.44 171 HIS A N 1
ATOM 1324 C CA . HIS A 1 171 ? 1.136 21.484 -3.818 1 96.44 171 HIS A CA 1
ATOM 1325 C C . HIS A 1 171 ? 1.825 21.719 -2.48 1 96.44 171 HIS A C 1
ATOM 1327 O O . HIS A 1 171 ? 2.123 22.875 -2.135 1 96.44 171 HIS A O 1
ATOM 1333 N N . ALA A 1 172 ? 2.021 20.672 -1.741 1 97 172 ALA A N 1
ATOM 1334 C CA . ALA A 1 172 ? 2.707 20.797 -0.458 1 97 172 ALA A CA 1
ATOM 1335 C C . ALA A 1 172 ? 4.105 21.391 -0.641 1 97 172 ALA A C 1
ATOM 1337 O O . ALA A 1 172 ? 4.551 22.219 0.153 1 97 172 ALA A O 1
ATOM 1338 N N . LEU A 1 173 ? 4.773 20.906 -1.654 1 95.44 173 LEU A N 1
ATOM 1339 C CA . LEU A 1 173 ? 6.113 21.391 -1.963 1 95.44 173 LEU A CA 1
ATOM 1340 C C . LEU A 1 173 ? 6.094 22.891 -2.242 1 95.44 173 LEU A C 1
ATOM 1342 O O . LEU A 1 173 ? 6.973 23.625 -1.785 1 95.44 173 LEU A O 1
ATOM 1346 N N . ASP A 1 174 ? 5.129 23.312 -2.988 1 94.69 174 ASP A N 1
ATOM 1347 C CA . ASP A 1 174 ? 4.98 24.719 -3.322 1 94.69 174 ASP A CA 1
ATOM 1348 C C . ASP A 1 174 ? 4.82 25.578 -2.064 1 94.69 174 ASP A C 1
ATOM 1350 O O . ASP A 1 174 ? 5.285 26.719 -2.014 1 94.69 174 ASP A O 1
ATOM 1354 N N . ARG A 1 175 ? 4.219 25.016 -1.097 1 93.38 175 ARG A N 1
ATOM 1355 C CA . ARG A 1 175 ? 3.961 25.719 0.154 1 93.38 175 ARG A CA 1
ATOM 1356 C C . ARG A 1 175 ? 5.238 25.859 0.978 1 93.38 175 ARG A C 1
ATOM 1358 O O . ARG A 1 175 ? 5.332 26.734 1.846 1 93.38 175 ARG A O 1
ATOM 1365 N N . LEU A 1 176 ? 6.152 25 0.716 1 90.69 176 LEU A N 1
ATOM 1366 C CA . LEU A 1 176 ? 7.41 25.031 1.46 1 90.69 176 LEU A CA 1
ATOM 1367 C C . LEU A 1 176 ? 8.344 26.094 0.908 1 90.69 176 LEU A C 1
ATOM 1369 O O . LEU A 1 176 ? 9.305 26.484 1.575 1 90.69 176 LEU A O 1
ATOM 1373 N N . GLN A 1 177 ? 8.242 26.406 -0.345 1 83.25 177 GLN A N 1
ATOM 1374 C CA . GLN A 1 177 ? 9.125 27.391 -0.969 1 83.25 177 GLN A CA 1
ATOM 1375 C C . GLN A 1 177 ? 8.828 28.797 -0.461 1 83.25 177 GLN A C 1
ATOM 1377 O O . GLN A 1 177 ? 7.664 29.156 -0.277 1 83.25 177 GLN A O 1
ATOM 1382 N N . PRO A 1 178 ? 9.969 29.453 0.143 1 67.81 178 PRO A N 1
ATOM 1383 C CA . PRO A 1 178 ? 9.766 30.844 0.575 1 67.81 178 PRO A CA 1
ATOM 1384 C C . PRO A 1 178 ? 9.109 31.703 -0.499 1 67.81 178 PRO A C 1
ATOM 1386 O O . PRO A 1 178 ? 9.305 31.469 -1.693 1 67.81 178 PRO A O 1
ATOM 1389 N N . ALA A 1 179 ? 7.965 32.406 -0.201 1 53.34 179 ALA A N 1
ATOM 1390 C CA . ALA A 1 179 ? 7.324 33.344 -1.122 1 53.34 179 ALA A CA 1
ATOM 1391 C C . ALA A 1 179 ? 8.367 34.156 -1.868 1 53.34 179 ALA A C 1
ATOM 1393 O O . ALA A 1 179 ? 9.344 34.625 -1.276 1 53.34 179 ALA A O 1
ATOM 1394 N N . SER A 1 180 ? 8.633 33.812 -3.152 1 50.47 180 SER A N 1
ATOM 1395 C CA . SER A 1 180 ? 9.484 34.719 -3.914 1 50.47 180 SER A CA 1
ATOM 1396 C C . SER A 1 180 ? 9.227 36.156 -3.527 1 50.47 180 SER A C 1
ATOM 1398 O O . SER A 1 180 ? 8.078 36.625 -3.543 1 50.47 180 SER A O 1
ATOM 1400 N N . THR A 1 181 ? 9.93 36.75 -2.598 1 45.88 181 THR A N 1
ATOM 1401 C CA . THR A 1 181 ? 9.922 38.219 -2.492 1 45.88 181 THR A CA 1
ATOM 1402 C C . THR A 1 181 ? 9.875 38.844 -3.875 1 45.88 181 THR A C 1
ATOM 1404 O O . THR A 1 181 ? 10.766 38.625 -4.699 1 45.88 181 THR A O 1
ATOM 1407 N N . ALA A 1 182 ? 8.75 39.125 -4.512 1 41.84 182 ALA A N 1
ATOM 1408 C CA . ALA A 1 182 ? 8.648 40.094 -5.613 1 41.84 182 ALA A CA 1
ATOM 1409 C C . ALA A 1 182 ? 9.492 41.344 -5.332 1 41.84 182 ALA A C 1
ATOM 1411 O O . ALA A 1 182 ? 9.234 42.062 -4.371 1 41.84 182 ALA A O 1
ATOM 1412 N N . THR A 1 183 ? 10.789 41.219 -5.539 1 41.84 183 THR A N 1
ATOM 1413 C CA . THR A 1 183 ? 11.453 42.5 -5.754 1 41.84 183 THR A CA 1
ATOM 1414 C C . THR A 1 183 ? 10.68 43.344 -6.758 1 41.84 183 THR A C 1
ATOM 1416 O O . THR A 1 183 ? 10.609 43 -7.941 1 41.84 183 THR A O 1
ATOM 1419 N N . GLY A 1 184 ? 9.406 43.719 -6.512 1 29.78 184 GLY A N 1
ATOM 1420 C CA . GLY A 1 184 ? 9.109 45 -7.105 1 29.78 184 GLY A CA 1
ATOM 1421 C C . GLY A 1 184 ? 9.977 46.125 -6.562 1 29.78 184 GLY A C 1
ATOM 1422 O O . GLY A 1 184 ? 10.516 46.031 -5.461 1 29.78 184 GLY A O 1
ATOM 1423 N N . MET B 1 1 ? 2.553 -6.91 -52.875 1 23.72 1 MET B N 1
ATOM 1424 C CA . MET B 1 1 ? 1.296 -6.324 -52.438 1 23.72 1 MET B CA 1
ATOM 1425 C C . MET B 1 1 ? 1.299 -6.137 -50.906 1 23.72 1 MET B C 1
ATOM 1427 O O . MET B 1 1 ? 1.371 -7.109 -50.156 1 23.72 1 MET B O 1
ATOM 1431 N N . GLU B 1 2 ? 1.898 -5.027 -50.375 1 22.02 2 GLU B N 1
ATOM 1432 C CA . GLU B 1 2 ? 2.51 -4.586 -49.125 1 22.02 2 GLU B CA 1
ATOM 1433 C C . GLU B 1 2 ? 1.449 -4.227 -48.062 1 22.02 2 GLU B C 1
ATOM 1435 O O . GLU B 1 2 ? 0.556 -3.422 -48.344 1 22.02 2 GLU B O 1
ATOM 1440 N N . ASP B 1 3 ? 0.911 -5.18 -47.344 1 19.95 3 ASP B N 1
ATOM 1441 C CA . ASP B 1 3 ? -0.261 -5.191 -46.469 1 19.95 3 ASP B CA 1
ATOM 1442 C C . ASP B 1 3 ? -0.168 -4.094 -45.406 1 19.95 3 ASP B C 1
ATOM 1444 O O . ASP B 1 3 ? 0.774 -4.066 -44.625 1 19.95 3 ASP B O 1
ATOM 1448 N N . ALA B 1 4 ? -0.713 -2.879 -45.75 1 23.83 4 ALA B N 1
ATOM 1449 C CA . ALA B 1 4 ? -0.835 -1.646 -45 1 23.83 4 ALA B CA 1
ATOM 1450 C C . ALA B 1 4 ? -1.543 -1.899 -43.656 1 23.83 4 ALA B C 1
ATOM 1452 O O . ALA B 1 4 ? -2.652 -2.438 -43.625 1 23.83 4 ALA B O 1
ATOM 1453 N N . SER B 1 5 ? -0.782 -2.221 -42.562 1 21.19 5 SER B N 1
ATOM 1454 C CA . SER B 1 5 ? -1.115 -2.578 -41.188 1 21.19 5 SER B CA 1
ATOM 1455 C C . SER B 1 5 ? -2.037 -1.542 -40.562 1 21.19 5 SER B C 1
ATOM 1457 O O . SER B 1 5 ? -1.693 -0.361 -40.5 1 21.19 5 SER B O 1
ATOM 1459 N N . LEU B 1 6 ? -3.303 -1.562 -40.781 1 20.09 6 LEU B N 1
ATOM 1460 C CA . LEU B 1 6 ? -4.469 -0.715 -40.531 1 20.09 6 LEU B CA 1
ATOM 1461 C C . LEU B 1 6 ? -4.637 -0.412 -39.062 1 20.09 6 LEU B C 1
ATOM 1463 O O . LEU B 1 6 ? -5.672 0.113 -38.656 1 20.09 6 LEU B O 1
ATOM 1467 N N . PHE B 1 7 ? -3.762 -0.806 -38.25 1 20.66 7 PHE B N 1
ATOM 1468 C CA . PHE B 1 7 ? -4.031 -0.683 -36.812 1 20.66 7 PHE B CA 1
ATOM 1469 C C . PHE B 1 7 ? -4.121 0.783 -36.406 1 20.66 7 PHE B C 1
ATOM 1471 O O . PHE B 1 7 ? -3.281 1.275 -35.656 1 20.66 7 PHE B O 1
ATOM 1478 N N . ASP B 1 8 ? -4.578 1.659 -37.219 1 18.97 8 ASP B N 1
ATOM 1479 C CA . ASP B 1 8 ? -4.484 3.068 -36.844 1 18.97 8 ASP B CA 1
ATOM 1480 C C . ASP B 1 8 ? -5.547 3.438 -35.812 1 18.97 8 ASP B C 1
ATOM 1482 O O . ASP B 1 8 ? -6.508 4.145 -36.125 1 18.97 8 A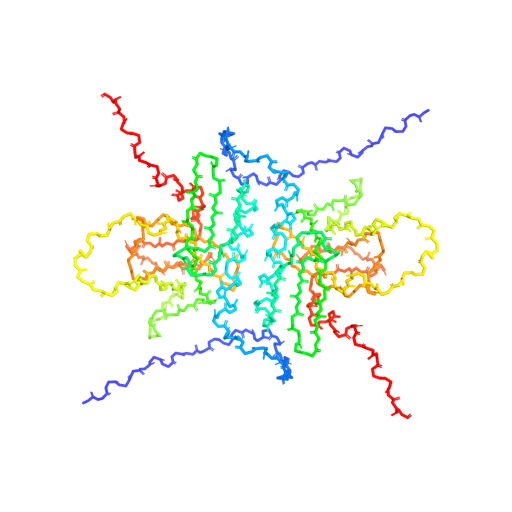SP B O 1
ATOM 1486 N N . ALA B 1 9 ? -6.055 2.508 -35.156 1 19.02 9 ALA B N 1
ATOM 1487 C CA . ALA B 1 9 ? -7.316 2.873 -34.5 1 19.02 9 ALA B CA 1
ATOM 1488 C C . ALA B 1 9 ? -7.148 4.117 -33.656 1 19.02 9 ALA B C 1
ATOM 1490 O O . ALA B 1 9 ? -6.047 4.414 -33.188 1 19.02 9 ALA B O 1
ATOM 1491 N N . ALA B 1 10 ? -8.281 4.816 -33.312 1 23.16 10 ALA B N 1
ATOM 1492 C CA . ALA B 1 10 ? -8.664 6.098 -32.75 1 23.16 10 ALA B CA 1
ATOM 1493 C C . ALA B 1 10 ? -8.281 6.16 -31.266 1 23.16 10 ALA B C 1
ATOM 1495 O O . ALA B 1 10 ? -8.5 5.203 -30.516 1 23.16 10 ALA B O 1
ATOM 1496 N N . GLY B 1 11 ? -7.34 6.934 -30.781 1 21.12 11 GLY B N 1
ATOM 1497 C CA . GLY B 1 11 ? -6.617 7.309 -29.578 1 21.12 11 GLY B CA 1
ATOM 1498 C C . GLY B 1 11 ? -7.523 7.793 -28.453 1 21.12 11 GLY B C 1
ATOM 1499 O O . GLY B 1 11 ? -8.164 8.836 -28.578 1 21.12 11 GLY B O 1
ATOM 1500 N N . ILE B 1 12 ? -8.336 6.988 -27.969 1 24.53 12 ILE B N 1
ATOM 1501 C CA . ILE B 1 12 ? -9.172 7.48 -26.875 1 24.53 12 ILE B CA 1
ATOM 1502 C C . ILE B 1 12 ? -8.32 8.297 -25.906 1 24.53 12 ILE B C 1
ATOM 1504 O O . ILE B 1 12 ? -7.312 7.812 -25.391 1 24.53 12 ILE B O 1
ATOM 1508 N N . GLN B 1 13 ? -8.375 9.562 -26.047 1 21.42 13 GLN B N 1
ATOM 1509 C CA . GLN B 1 13 ? -7.672 10.547 -25.234 1 21.42 13 GLN B CA 1
ATOM 1510 C C . GLN B 1 13 ? -8.133 10.5 -23.781 1 21.42 13 GLN B C 1
ATOM 1512 O O . GLN B 1 13 ? -9.32 10.625 -23.484 1 21.42 13 GLN B O 1
ATOM 1517 N N . LEU B 1 14 ? -7.586 9.633 -22.984 1 25.36 14 LEU B N 1
ATOM 1518 C CA . LEU B 1 14 ? -7.719 9.68 -21.531 1 25.36 14 LEU B CA 1
ATOM 1519 C C . LEU B 1 14 ? -7.863 11.125 -21.062 1 25.36 14 LEU B C 1
ATOM 1521 O O . LEU B 1 14 ? -7.191 12.023 -21.562 1 25.36 14 LEU B O 1
ATOM 1525 N N . PRO B 1 15 ? -8.914 11.5 -20.547 1 24.02 15 PRO B N 1
ATOM 1526 C CA . PRO B 1 15 ? -8.891 12.906 -20.141 1 24.02 15 PRO B CA 1
ATOM 1527 C C . PRO B 1 15 ? -7.617 13.297 -19.406 1 24.02 15 PRO B C 1
ATOM 1529 O O . PRO B 1 15 ? -7.051 12.477 -18.672 1 24.02 15 PRO B O 1
ATOM 1532 N N . ARG B 1 16 ? -6.875 14.094 -19.891 1 25.36 16 ARG B N 1
ATOM 1533 C CA . ARG B 1 16 ? -5.66 14.703 -19.359 1 25.36 16 ARG B CA 1
ATOM 1534 C C . ARG B 1 16 ? -5.879 15.188 -17.922 1 25.36 16 ARG B C 1
ATOM 1536 O O . ARG B 1 16 ? -6.703 16.062 -17.688 1 25.36 16 ARG B O 1
ATOM 1543 N N . ARG B 1 17 ? -6 14.336 -16.891 1 25.14 17 ARG B N 1
ATOM 1544 C CA . ARG B 1 17 ? -5.75 15.133 -15.695 1 25.14 17 ARG B CA 1
ATOM 1545 C C . ARG B 1 17 ? -4.781 16.266 -15.992 1 25.14 17 ARG B C 1
ATOM 1547 O O . ARG B 1 17 ? -3.766 16.078 -16.656 1 25.14 17 ARG B O 1
ATOM 1554 N N . ALA B 1 18 ? -5.281 17.453 -15.984 1 26.5 18 ALA B N 1
ATOM 1555 C CA . ALA B 1 18 ? -4.551 18.656 -16.375 1 26.5 18 ALA B CA 1
ATOM 1556 C C . ALA B 1 18 ? -3.102 18.594 -15.898 1 26.5 18 ALA B C 1
ATOM 1558 O O . ALA B 1 18 ? -2.807 18.875 -14.734 1 26.5 18 ALA B O 1
ATOM 1559 N N . THR B 1 19 ? -2.504 17.484 -16.109 1 30.3 19 THR B N 1
ATOM 1560 C CA . THR B 1 19 ? -1.065 17.656 -15.93 1 30.3 19 THR B CA 1
ATOM 1561 C C . THR B 1 19 ? -0.542 18.781 -16.812 1 30.3 19 THR B C 1
ATOM 1563 O O . THR B 1 19 ? 0.055 18.531 -17.859 1 30.3 19 THR B O 1
ATOM 1566 N N . GLY B 1 20 ? -1.413 19.609 -17.125 1 28.58 20 GLY B N 1
ATOM 1567 C CA . GLY B 1 20 ? -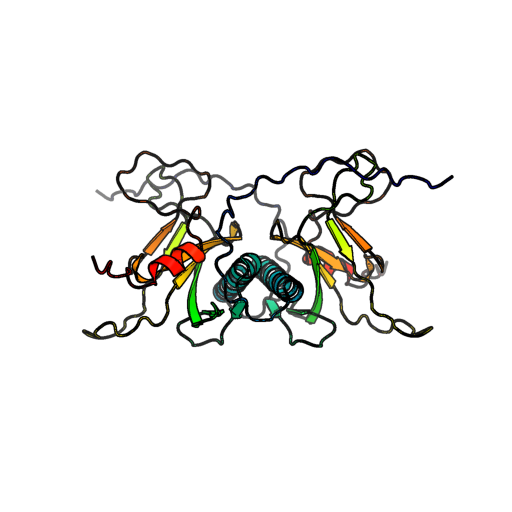0.729 20.703 -17.781 1 28.58 20 GLY B CA 1
ATOM 1568 C C . GLY B 1 20 ? 0.504 21.172 -17.031 1 28.58 20 GLY B C 1
ATOM 1569 O O . GLY B 1 20 ? 0.578 22.328 -16.609 1 28.58 20 GLY B O 1
ATOM 1570 N N . HIS B 1 21 ? 0.878 20.25 -16.078 1 29.64 21 HIS B N 1
ATOM 1571 C CA . HIS B 1 21 ? 2.062 20.828 -15.461 1 29.64 21 HIS B CA 1
ATOM 1572 C C . HIS B 1 21 ? 3.086 21.25 -16.5 1 29.64 21 HIS B C 1
ATOM 1574 O O . HIS B 1 21 ? 3.281 20.562 -17.5 1 29.64 21 HIS B O 1
ATOM 1580 N N . SER B 1 22 ? 3.213 22.406 -16.766 1 30.91 22 SER B N 1
ATOM 1581 C CA . SER B 1 22 ? 4.434 22.875 -17.422 1 30.91 22 SER B CA 1
ATOM 1582 C C . SER B 1 22 ? 5.605 21.953 -17.125 1 30.91 22 SER B C 1
ATOM 1584 O O . SER B 1 22 ? 5.684 21.359 -16.047 1 30.91 22 SER B O 1
ATOM 1586 N N . ASP B 1 23 ? 6.234 21.203 -18.062 1 35.81 23 ASP B N 1
ATOM 1587 C CA . ASP B 1 23 ? 7.547 20.562 -18.078 1 35.81 23 ASP B CA 1
ATOM 1588 C C . ASP B 1 23 ? 8.5 21.219 -17.094 1 35.81 23 ASP B C 1
ATOM 1590 O O . ASP B 1 23 ? 9.445 21.906 -17.484 1 35.81 23 ASP B O 1
ATOM 1594 N N . GLY B 1 24 ? 8 21.875 -16.172 1 36.91 24 GLY B N 1
ATOM 1595 C CA . GLY B 1 24 ? 9.133 22.344 -15.383 1 36.91 24 GLY B CA 1
ATOM 1596 C C . GLY B 1 24 ? 10.086 21.234 -14.992 1 36.91 24 GLY B C 1
ATOM 1597 O O . GLY B 1 24 ? 9.695 20.062 -14.898 1 36.91 24 GLY B O 1
ATOM 1598 N N . HIS B 1 25 ? 11.336 21.359 -15.359 1 40.75 25 HIS B N 1
ATOM 1599 C CA . HIS B 1 25 ? 12.523 20.531 -15.195 1 40.75 25 HIS B CA 1
ATOM 1600 C C . HIS B 1 25 ? 12.516 19.828 -13.844 1 40.75 25 HIS B C 1
ATOM 1602 O O . HIS B 1 25 ? 12.82 20.438 -12.82 1 40.75 25 HIS B O 1
ATOM 1608 N N . ARG B 1 26 ? 11.445 19.031 -13.609 1 48.84 26 ARG B N 1
ATOM 1609 C CA . ARG B 1 26 ? 11.648 18.266 -12.383 1 48.84 26 ARG B CA 1
ATOM 1610 C C . ARG B 1 26 ? 13.023 17.594 -12.383 1 48.84 26 ARG B C 1
ATOM 1612 O O . ARG B 1 26 ? 13.391 16.922 -13.344 1 48.84 26 ARG B O 1
ATOM 1619 N N . PRO B 1 27 ? 13.906 18.109 -11.648 1 45.84 27 PRO B N 1
ATOM 1620 C CA . PRO B 1 27 ? 15.188 17.391 -11.609 1 45.84 27 PRO B CA 1
ATOM 1621 C C . PRO B 1 27 ? 15.039 15.914 -11.289 1 45.84 27 PRO B C 1
ATOM 1623 O O . PRO B 1 27 ? 14.438 15.555 -10.273 1 45.84 27 PRO B O 1
ATOM 1626 N N . ARG B 1 28 ? 14.586 15.172 -12.289 1 50.12 28 ARG B N 1
ATOM 1627 C CA . ARG B 1 28 ? 14.438 13.727 -12.125 1 50.12 28 ARG B CA 1
ATOM 1628 C C . ARG B 1 28 ? 15.789 13.062 -11.891 1 50.12 28 ARG B C 1
ATOM 1630 O O . ARG B 1 28 ? 16.781 13.414 -12.539 1 50.12 28 ARG B O 1
ATOM 1637 N N . LEU B 1 29 ? 16.062 12.672 -10.68 1 55.69 29 LEU B N 1
ATOM 1638 C CA . LEU B 1 29 ? 17.188 11.75 -10.602 1 55.69 29 LEU B CA 1
ATOM 1639 C C . LEU B 1 29 ? 17.141 10.727 -11.734 1 55.69 29 LEU B C 1
ATOM 1641 O O . LEU B 1 29 ? 16.062 10.43 -12.25 1 55.69 29 LEU B O 1
ATOM 1645 N N . ASN B 1 30 ? 18.234 10.367 -12.211 1 56.41 30 ASN B N 1
ATOM 1646 C CA . ASN B 1 30 ? 18.516 9.5 -13.344 1 56.41 30 ASN B CA 1
ATOM 1647 C C . ASN B 1 30 ? 18 8.086 -13.117 1 56.41 30 ASN B C 1
ATOM 1649 O O . ASN B 1 30 ? 18.672 7.105 -13.445 1 56.41 30 ASN B O 1
ATOM 1653 N N . VAL B 1 31 ? 17.016 7.938 -12.266 1 64.56 31 VAL B N 1
ATOM 1654 C CA . VAL B 1 31 ? 16.484 6.582 -12.242 1 64.56 31 VAL B CA 1
ATOM 1655 C C . VAL B 1 31 ? 15.398 6.438 -13.312 1 64.56 31 VAL B C 1
ATOM 1657 O O . VAL B 1 31 ? 14.633 7.371 -13.562 1 64.56 31 VAL B O 1
ATOM 1660 N N . SER B 1 32 ? 15.445 5.219 -14.016 1 78.81 32 SER B N 1
ATOM 1661 C CA . SER B 1 32 ? 14.484 4.984 -15.086 1 78.81 32 SER B CA 1
ATOM 1662 C C . SER B 1 32 ? 13.055 4.949 -14.547 1 78.81 32 SER B C 1
ATOM 1664 O O . SER B 1 32 ? 12.828 4.551 -13.398 1 78.81 32 SER B O 1
ATOM 1666 N N . ARG B 1 33 ? 12.188 5.484 -15.211 1 83.5 33 ARG B N 1
ATOM 1667 C CA . ARG B 1 33 ? 10.766 5.473 -14.891 1 83.5 33 ARG B CA 1
ATOM 1668 C C . ARG B 1 33 ? 10.266 4.051 -14.664 1 83.5 33 ARG B C 1
ATOM 1670 O O . ARG B 1 33 ? 9.438 3.811 -13.789 1 83.5 33 ARG B O 1
ATOM 1677 N N . GLU B 1 34 ? 10.812 3.088 -15.359 1 84.62 34 GLU B N 1
ATOM 1678 C CA . GLU B 1 34 ? 10.43 1.687 -15.219 1 84.62 34 GLU B CA 1
ATOM 1679 C C . GLU B 1 34 ? 10.828 1.144 -13.852 1 84.62 34 GLU B C 1
ATOM 1681 O O . GLU B 1 34 ? 10.062 0.408 -13.219 1 84.62 34 GLU B O 1
ATOM 1686 N N . LEU B 1 35 ? 11.961 1.521 -13.508 1 87.12 35 LEU B N 1
ATOM 1687 C CA . LEU B 1 35 ? 12.43 1.082 -12.203 1 87.12 35 LEU B CA 1
ATOM 1688 C C . LEU B 1 35 ? 11.586 1.685 -11.086 1 87.12 35 LEU B C 1
ATOM 1690 O O . LEU B 1 35 ? 11.258 1.002 -10.109 1 87.12 35 LEU B O 1
ATOM 1694 N N . GLU B 1 36 ? 11.234 2.934 -11.258 1 90.62 36 GLU B N 1
ATOM 1695 C CA . GLU B 1 36 ? 10.414 3.602 -10.258 1 90.62 36 GLU B CA 1
ATOM 1696 C C . GLU B 1 36 ? 9.023 2.98 -10.18 1 90.62 36 GLU B C 1
ATOM 1698 O O . GLU B 1 36 ? 8.469 2.811 -9.094 1 90.62 36 GLU B O 1
ATOM 1703 N N . LEU B 1 37 ? 8.508 2.586 -11.312 1 93.19 37 LEU B N 1
ATOM 1704 C CA . LEU B 1 37 ? 7.188 1.959 -11.352 1 93.19 37 LEU B CA 1
ATOM 1705 C C . LEU B 1 37 ? 7.23 0.566 -10.734 1 93.19 37 LEU B C 1
ATOM 1707 O O . LEU B 1 37 ? 6.273 0.147 -10.07 1 93.19 37 LEU B O 1
ATOM 1711 N N . GLY B 1 38 ? 8.328 -0.101 -11.016 1 94.75 38 GLY B N 1
ATOM 1712 C CA . GLY B 1 38 ? 8.516 -1.385 -10.359 1 94.75 38 GLY B CA 1
ATOM 1713 C C . GLY B 1 38 ? 8.562 -1.277 -8.844 1 94.75 38 GLY B C 1
ATOM 1714 O O . GLY B 1 38 ? 7.949 -2.086 -8.141 1 94.75 38 GLY B O 1
ATOM 1715 N N . LYS B 1 39 ? 9.258 -0.296 -8.422 1 95.62 39 LYS B N 1
ATOM 1716 C CA . LYS B 1 39 ? 9.344 -0.067 -6.984 1 95.62 39 LYS B CA 1
ATOM 1717 C C . LYS B 1 39 ? 7.98 0.306 -6.41 1 95.62 39 LYS B C 1
ATOM 1719 O O . LYS B 1 39 ? 7.625 -0.125 -5.309 1 95.62 39 LYS B O 1
ATOM 1724 N N . ALA B 1 40 ? 7.262 1.14 -7.113 1 97.5 40 ALA B N 1
ATOM 1725 C CA . ALA B 1 40 ? 5.91 1.49 -6.684 1 97.5 40 ALA B CA 1
ATOM 1726 C C . ALA B 1 40 ? 5.043 0.243 -6.531 1 97.5 40 ALA B C 1
ATOM 1728 O O . ALA B 1 40 ? 4.285 0.12 -5.566 1 97.5 40 ALA B O 1
ATOM 1729 N N . ALA B 1 41 ? 5.223 -0.651 -7.438 1 98 41 ALA B N 1
ATOM 1730 C CA . ALA B 1 41 ? 4.453 -1.892 -7.402 1 98 41 ALA B CA 1
ATOM 1731 C C . ALA B 1 41 ? 4.812 -2.723 -6.172 1 98 41 ALA B C 1
ATOM 1733 O O . ALA B 1 41 ? 3.938 -3.324 -5.543 1 98 41 ALA B O 1
ATOM 1734 N N . GLU B 1 42 ? 6.043 -2.736 -5.871 1 98.12 42 GLU B N 1
ATOM 1735 C CA . GLU B 1 42 ? 6.477 -3.455 -4.676 1 98.12 42 GLU B CA 1
ATOM 1736 C C . GLU B 1 42 ? 5.863 -2.852 -3.416 1 98.12 42 GLU B C 1
ATOM 1738 O O . GLU B 1 42 ? 5.398 -3.58 -2.535 1 98.12 42 GLU B O 1
ATOM 1743 N N . HIS B 1 43 ? 5.852 -1.595 -3.361 1 98.19 43 HIS B N 1
ATOM 1744 C CA . HIS B 1 43 ? 5.238 -0.916 -2.227 1 98.19 43 HIS B CA 1
ATOM 1745 C C . HIS B 1 43 ? 3.74 -1.201 -2.156 1 98.19 43 HIS B C 1
ATOM 1747 O O . HIS B 1 43 ? 3.197 -1.422 -1.072 1 98.19 43 HIS B O 1
ATOM 1753 N N . LEU B 1 44 ? 3.07 -1.173 -3.27 1 98.44 44 LEU B N 1
ATOM 1754 C CA . LEU B 1 44 ? 1.641 -1.461 -3.291 1 98.44 44 LEU B CA 1
ATOM 1755 C C . LEU B 1 44 ? 1.367 -2.893 -2.846 1 98.44 44 LEU B C 1
ATOM 1757 O O . LEU B 1 44 ? 0.428 -3.143 -2.086 1 98.44 44 LEU B O 1
ATOM 1761 N N . ALA B 1 45 ? 2.158 -3.799 -3.33 1 98.62 45 ALA B N 1
ATOM 1762 C CA . ALA B 1 45 ? 1.99 -5.191 -2.924 1 98.62 45 ALA B CA 1
ATOM 1763 C C . ALA B 1 45 ? 2.182 -5.348 -1.418 1 98.62 45 ALA B C 1
ATOM 1765 O O . ALA B 1 45 ? 1.386 -6.016 -0.751 1 98.62 45 ALA B O 1
ATOM 1766 N N . CYS B 1 46 ? 3.201 -4.758 -0.904 1 98.06 46 CYS B N 1
ATOM 1767 C CA . CYS B 1 46 ? 3.455 -4.84 0.53 1 98.06 46 CYS B CA 1
ATOM 1768 C C . CYS B 1 46 ? 2.305 -4.234 1.323 1 98.06 46 CYS B C 1
ATOM 1770 O O . CYS B 1 46 ? 1.835 -4.828 2.297 1 98.06 46 CYS B O 1
ATOM 1772 N N . ALA B 1 47 ? 1.896 -3.035 0.911 1 97.88 47 ALA B N 1
ATOM 1773 C CA . ALA B 1 47 ? 0.763 -2.404 1.582 1 97.88 47 ALA B CA 1
ATOM 1774 C C . ALA B 1 47 ? -0.463 -3.314 1.56 1 97.88 47 ALA B C 1
ATOM 1776 O O . ALA B 1 47 ? -1.148 -3.467 2.574 1 97.88 47 ALA B O 1
ATOM 1777 N N . ASP B 1 48 ? -0.746 -3.908 0.44 1 97.81 48 ASP B N 1
ATOM 1778 C CA . ASP B 1 48 ? -1.904 -4.781 0.281 1 97.81 48 ASP B CA 1
ATOM 1779 C C . ASP B 1 48 ? -1.825 -5.977 1.231 1 97.81 48 ASP B C 1
ATOM 1781 O O . ASP B 1 48 ? -2.814 -6.328 1.877 1 97.81 48 ASP B O 1
ATOM 1785 N N . LEU B 1 49 ? -0.687 -6.602 1.273 1 97.69 49 LEU B N 1
ATOM 1786 C CA . LEU B 1 49 ? -0.475 -7.75 2.145 1 97.69 49 LEU B CA 1
ATOM 1787 C C . LEU B 1 49 ? -0.635 -7.359 3.609 1 97.69 49 LEU B C 1
ATOM 1789 O O . LEU B 1 49 ? -1.321 -8.047 4.371 1 97.69 49 LEU B O 1
ATOM 1793 N N . LEU B 1 50 ? -0.075 -6.254 4.047 1 96.25 50 LEU B N 1
ATOM 1794 C CA . LEU B 1 50 ? -0.169 -5.773 5.422 1 96.25 50 LEU B CA 1
ATOM 1795 C C . LEU B 1 50 ? -1.613 -5.453 5.789 1 96.25 50 LEU B C 1
ATOM 1797 O O . LEU B 1 50 ? -2.076 -5.805 6.875 1 96.25 50 LEU B O 1
ATOM 1801 N N . LEU B 1 51 ? -2.303 -4.809 4.867 1 95.31 51 LEU B N 1
ATOM 1802 C CA . LEU B 1 51 ? -3.703 -4.473 5.102 1 95.31 51 LEU B CA 1
ATOM 1803 C C . LEU B 1 51 ? -4.555 -5.734 5.199 1 95.31 51 LEU B C 1
ATOM 1805 O O . LEU B 1 51 ? -5.57 -5.75 5.898 1 95.31 51 LEU B O 1
ATOM 1809 N N . GLY B 1 52 ? -4.105 -6.75 4.484 1 94 52 GLY B N 1
ATOM 1810 C CA . GLY B 1 52 ? -4.785 -8.031 4.539 1 94 52 GLY B CA 1
ATOM 1811 C C . GLY B 1 52 ? -4.492 -8.812 5.809 1 94 52 GLY B C 1
ATOM 1812 O O . GLY B 1 52 ? -5.027 -9.906 6.012 1 94 52 GLY B O 1
ATOM 1813 N N . GLY B 1 53 ? -3.676 -8.328 6.676 1 92 53 GLY B N 1
ATOM 1814 C CA . GLY B 1 53 ? -3.404 -8.945 7.965 1 92 53 GLY B CA 1
ATOM 1815 C C . GLY B 1 53 ? -2.162 -9.82 7.957 1 92 53 GLY B C 1
ATOM 1816 O O . GLY B 1 53 ? -1.926 -10.578 8.898 1 92 53 GLY B O 1
ATOM 1817 N N . TRP B 1 54 ? -1.425 -9.75 6.91 1 94.5 54 TRP B N 1
ATOM 1818 C CA . TRP B 1 54 ? -0.19 -10.516 6.824 1 94.5 54 TRP B CA 1
ATOM 1819 C C . TRP B 1 54 ? 1.009 -9.68 7.25 1 94.5 54 TRP B C 1
ATOM 1821 O O . TRP B 1 54 ? 0.928 -8.445 7.293 1 94.5 54 TRP B O 1
ATOM 1831 N N . THR B 1 55 ? 2.064 -10.375 7.652 1 94.19 55 THR B N 1
ATOM 1832 C CA . THR B 1 55 ? 3.355 -9.734 7.867 1 94.19 55 THR B CA 1
ATOM 1833 C C . THR B 1 55 ? 4.223 -9.836 6.613 1 94.19 55 THR B C 1
ATOM 1835 O 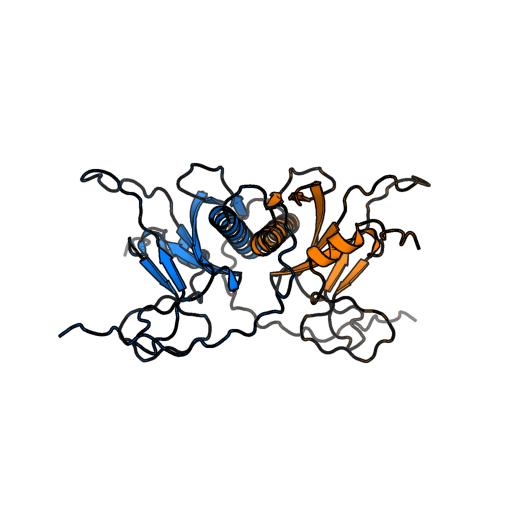O . THR B 1 55 ? 4.5 -10.93 6.133 1 94.19 55 THR B O 1
ATOM 1838 N N . ALA B 1 56 ? 4.57 -8.664 6.082 1 96.06 56 ALA B N 1
ATOM 1839 C CA . ALA B 1 56 ? 5.27 -8.648 4.801 1 96.06 56 ALA B CA 1
ATOM 1840 C C . ALA B 1 56 ? 6.395 -7.617 4.805 1 96.06 56 ALA B C 1
ATOM 1842 O O . ALA B 1 56 ? 6.277 -6.566 5.441 1 96.06 56 ALA B O 1
ATOM 1843 N N . TYR B 1 57 ? 7.484 -7.918 4 1 94.06 57 TYR B N 1
ATOM 1844 C CA . TYR B 1 57 ? 8.648 -7.043 3.887 1 94.06 57 TYR B CA 1
ATOM 1845 C C . TYR B 1 57 ? 9.234 -7.094 2.482 1 94.06 57 TYR B C 1
ATOM 1847 O O . TYR B 1 57 ? 9.273 -8.156 1.858 1 94.06 57 TYR B O 1
ATOM 1855 N N . THR B 1 58 ? 9.625 -5.895 2.035 1 94.81 58 THR B N 1
ATOM 1856 C CA . THR B 1 58 ? 10.375 -5.895 0.783 1 94.81 58 THR B CA 1
ATOM 1857 C C . THR B 1 58 ? 11.758 -6.496 0.982 1 94.81 58 THR B C 1
ATOM 1859 O O . THR B 1 58 ? 12.289 -6.488 2.094 1 94.81 58 THR B O 1
ATOM 1862 N N . THR B 1 59 ? 12.297 -7.043 -0.075 1 93.81 59 THR B N 1
ATOM 1863 C CA . THR B 1 59 ? 13.617 -7.652 -0.016 1 93.81 59 THR B CA 1
ATOM 1864 C C . THR B 1 59 ? 14.641 -6.797 -0.753 1 93.81 59 THR B C 1
ATOM 1866 O O . THR B 1 59 ? 14.297 -5.77 -1.34 1 93.81 59 THR B O 1
ATOM 1869 N N . ASP B 1 60 ? 15.867 -7.27 -0.606 1 87.81 60 ASP B N 1
ATOM 1870 C CA . ASP B 1 60 ? 16.953 -6.578 -1.288 1 87.81 60 ASP B CA 1
ATOM 1871 C C . ASP B 1 60 ? 16.891 -6.801 -2.797 1 87.81 60 ASP B C 1
ATOM 1873 O O . ASP B 1 60 ? 16.281 -7.77 -3.262 1 87.81 60 ASP B O 1
ATOM 1877 N N . GLN B 1 61 ? 17.531 -5.816 -3.357 1 81.06 61 GLN B N 1
ATOM 1878 C CA . GLN B 1 61 ? 17.641 -5.953 -4.805 1 81.06 61 GLN B CA 1
ATOM 1879 C C . GLN B 1 61 ? 18.516 -7.145 -5.184 1 81.06 61 GLN B C 1
ATOM 1881 O O . GLN B 1 61 ? 19.469 -7.469 -4.477 1 81.06 61 GLN B O 1
ATOM 1886 N N . GLY B 1 62 ? 18.234 -7.941 -6.23 1 84.5 62 GLY B N 1
ATOM 1887 C CA . GLY B 1 62 ? 19.031 -9.039 -6.742 1 84.5 62 GLY B CA 1
ATOM 1888 C C . GLY B 1 62 ? 18.453 -10.398 -6.434 1 84.5 62 GLY B C 1
ATOM 1889 O O . GLY B 1 62 ? 18.922 -11.414 -6.949 1 84.5 62 GLY B O 1
ATOM 1890 N N . LEU B 1 63 ? 17.547 -10.508 -5.57 1 89.38 63 LEU B N 1
ATOM 1891 C CA . LEU B 1 63 ? 16.859 -11.758 -5.289 1 89.38 63 LEU B CA 1
ATOM 1892 C C . LEU B 1 63 ? 15.773 -12.031 -6.332 1 89.38 63 LEU B C 1
ATOM 1894 O O . LEU B 1 63 ? 15.25 -11.102 -6.945 1 89.38 63 LEU B O 1
ATOM 1898 N N . PRO B 1 64 ? 15.461 -13.297 -6.504 1 90.5 64 PRO B N 1
ATOM 1899 C CA . PRO B 1 64 ? 14.445 -13.633 -7.496 1 90.5 64 PRO B CA 1
ATOM 1900 C C . PRO B 1 64 ? 13.031 -13.281 -7.035 1 90.5 64 PRO B C 1
ATOM 1902 O O . PRO B 1 64 ? 12.07 -13.461 -7.781 1 90.5 64 PRO B O 1
ATOM 1905 N N . TYR B 1 65 ? 12.898 -12.82 -5.883 1 94.75 65 TYR B N 1
ATOM 1906 C CA . TYR B 1 65 ? 11.625 -12.367 -5.336 1 94.75 65 TYR B CA 1
ATOM 1907 C C . TYR B 1 65 ? 11.766 -10.992 -4.695 1 94.75 65 TYR B C 1
ATOM 1909 O O . TYR B 1 65 ? 12.867 -10.57 -4.348 1 94.75 65 TYR B O 1
ATOM 1917 N N . ASP B 1 66 ? 10.641 -10.352 -4.57 1 96.38 66 ASP B N 1
ATOM 1918 C CA . ASP B 1 66 ? 10.672 -8.938 -4.219 1 96.38 66 ASP B CA 1
ATOM 1919 C C . ASP B 1 66 ? 10.102 -8.703 -2.818 1 96.38 66 ASP B C 1
ATOM 1921 O O . ASP B 1 66 ? 10.391 -7.688 -2.186 1 96.38 66 ASP B O 1
ATOM 1925 N N . VAL B 1 67 ? 9.18 -9.555 -2.381 1 97.38 67 VAL B N 1
ATOM 1926 C CA . VAL B 1 67 ? 8.516 -9.461 -1.088 1 97.38 67 VAL B CA 1
ATOM 1927 C C . VAL B 1 67 ? 8.508 -10.836 -0.41 1 97.38 67 VAL B C 1
ATOM 1929 O O . VAL B 1 67 ? 8.375 -11.859 -1.075 1 97.38 67 VAL B O 1
ATOM 1932 N N . VAL B 1 68 ? 8.711 -10.781 0.899 1 97.5 68 VAL B N 1
ATOM 1933 C CA . VAL B 1 68 ? 8.57 -11.992 1.698 1 97.5 68 VAL B CA 1
ATOM 1934 C C . VAL B 1 68 ? 7.414 -11.828 2.684 1 97.5 68 VAL B C 1
ATOM 1936 O O . VAL B 1 68 ? 7.258 -10.773 3.301 1 97.5 68 VAL B O 1
ATOM 1939 N N . VAL B 1 69 ? 6.637 -12.867 2.768 1 97.12 69 VAL B N 1
ATOM 1940 C CA . VAL B 1 69 ? 5.5 -12.875 3.684 1 97.12 69 VAL B CA 1
ATOM 1941 C C . VAL B 1 69 ? 5.695 -13.961 4.734 1 97.12 69 VAL B C 1
ATOM 1943 O O . VAL B 1 69 ? 5.934 -15.125 4.398 1 97.12 69 VAL B O 1
ATOM 1946 N N . ASP B 1 70 ? 5.586 -13.555 5.996 1 94.5 70 ASP B N 1
ATOM 1947 C CA . ASP B 1 70 ? 5.617 -14.5 7.105 1 94.5 70 ASP B CA 1
ATOM 1948 C C . ASP B 1 70 ? 4.219 -15.016 7.426 1 94.5 70 ASP B C 1
ATOM 1950 O O . ASP B 1 70 ? 3.393 -14.281 7.973 1 94.5 70 ASP B O 1
ATOM 1954 N N . VAL B 1 71 ? 4.066 -16.266 7.113 1 93 71 VAL B N 1
ATOM 1955 C CA . VAL B 1 71 ? 2.73 -16.812 7.32 1 93 71 VAL B CA 1
ATOM 1956 C C . VAL B 1 71 ? 2.725 -17.719 8.555 1 93 71 VAL B C 1
ATOM 1958 O O . VAL B 1 71 ? 1.851 -18.578 8.703 1 93 71 VAL B O 1
ATOM 1961 N N . GLY B 1 72 ? 3.656 -17.484 9.422 1 87.94 72 GLY B N 1
ATOM 1962 C CA . GLY B 1 72 ? 3.752 -18.234 10.656 1 87.94 72 GLY B CA 1
ATOM 1963 C C . GLY B 1 72 ? 4.703 -19.406 10.562 1 87.94 72 GLY B C 1
ATOM 1964 O O . GLY B 1 72 ? 5.844 -19.328 11.023 1 87.94 72 GLY B O 1
ATOM 1965 N N . ASN B 1 73 ? 4.332 -20.469 9.867 1 86.62 73 ASN B N 1
ATOM 1966 C CA . ASN B 1 73 ? 5.125 -21.688 9.844 1 86.62 73 ASN B CA 1
ATOM 1967 C C . ASN B 1 73 ? 6.172 -21.656 8.734 1 86.62 73 ASN B C 1
ATOM 1969 O O . ASN B 1 73 ? 7.102 -22.469 8.734 1 86.62 73 ASN B O 1
ATOM 1973 N N . GLN B 1 74 ? 6.012 -20.828 7.875 1 91.44 74 GLN B N 1
ATOM 1974 C CA . GLN B 1 74 ? 6.926 -20.719 6.742 1 91.44 74 GLN B CA 1
ATOM 1975 C C . GLN B 1 74 ? 6.961 -19.297 6.188 1 91.44 74 GLN B C 1
ATOM 1977 O O . GLN B 1 74 ? 6.09 -18.484 6.496 1 91.44 74 GLN B O 1
ATOM 1982 N N . LEU B 1 75 ? 8 -19.047 5.352 1 94.69 75 LEU B N 1
ATOM 1983 C CA . LEU B 1 75 ? 8.109 -17.828 4.57 1 94.69 75 LEU B CA 1
ATOM 1984 C C . LEU B 1 75 ? 7.672 -18.062 3.127 1 94.69 75 LEU B C 1
ATOM 1986 O O . LEU B 1 75 ? 8.023 -19.078 2.525 1 94.69 75 LEU B O 1
ATOM 1990 N N . VAL B 1 76 ? 6.824 -17.188 2.697 1 96.62 76 VAL B N 1
ATOM 1991 C CA . VAL B 1 76 ? 6.363 -17.25 1.314 1 96.62 76 VAL B CA 1
ATOM 1992 C C . VAL B 1 76 ? 7.043 -16.172 0.486 1 96.62 76 VAL B C 1
ATOM 1994 O O . VAL B 1 76 ? 7.008 -14.984 0.848 1 96.62 76 VAL B O 1
ATOM 1997 N N . ARG B 1 77 ? 7.664 -16.562 -0.634 1 97.19 77 ARG B N 1
ATOM 1998 C CA . ARG B 1 77 ? 8.375 -15.648 -1.525 1 97.19 77 ARG B CA 1
ATOM 1999 C C . ARG B 1 77 ? 7.465 -15.148 -2.641 1 97.19 77 ARG B C 1
ATOM 2001 O O . ARG B 1 77 ? 6.898 -15.945 -3.391 1 97.19 77 ARG B O 1
ATOM 2008 N N . VAL B 1 78 ? 7.391 -13.789 -2.74 1 97.38 78 VAL B N 1
ATOM 2009 C CA . VAL B 1 78 ? 6.48 -13.172 -3.697 1 97.38 78 VAL B CA 1
ATOM 2010 C C . VAL B 1 78 ? 7.273 -12.383 -4.738 1 97.38 78 VAL B C 1
ATOM 2012 O O . VAL B 1 78 ? 8.102 -11.539 -4.391 1 97.38 78 VAL B O 1
ATOM 2015 N N . GLN B 1 79 ? 7.105 -12.734 -6.047 1 95.5 79 GLN B N 1
ATOM 2016 C CA . GLN B 1 79 ? 7.625 -11.922 -7.145 1 95.5 79 GLN B CA 1
ATOM 2017 C C . GLN B 1 79 ? 6.582 -10.914 -7.625 1 95.5 79 GLN B C 1
ATOM 2019 O O . GLN B 1 79 ? 5.445 -11.289 -7.93 1 95.5 79 GLN B O 1
ATOM 2024 N N . VAL B 1 80 ? 6.957 -9.633 -7.777 1 97.44 80 VAL B N 1
ATOM 2025 C CA . VAL B 1 80 ? 6.016 -8.578 -8.148 1 97.44 80 VAL B CA 1
ATOM 2026 C C . VAL B 1 80 ? 6.215 -8.203 -9.609 1 97.44 80 VAL B C 1
ATOM 2028 O O . VAL B 1 80 ? 7.348 -8 -10.062 1 97.44 80 VAL B O 1
ATOM 2031 N N . LYS B 1 81 ? 5.066 -8.203 -10.43 1 95.75 81 LYS B N 1
ATOM 2032 C CA . LYS B 1 81 ? 5.008 -7.688 -11.797 1 95.75 81 LYS B CA 1
ATOM 2033 C C . LYS B 1 81 ? 3.945 -6.602 -11.922 1 95.75 81 LYS B C 1
ATOM 2035 O O . LYS B 1 81 ? 2.857 -6.715 -11.352 1 95.75 81 LYS B O 1
ATOM 2040 N N . SER B 1 82 ? 4.359 -5.645 -12.672 1 96.88 82 SER B N 1
ATOM 2041 C CA . SER B 1 82 ? 3.416 -4.531 -12.75 1 96.88 82 SER B CA 1
ATOM 2042 C C . SER B 1 82 ? 3.166 -4.117 -14.195 1 96.88 82 SER B C 1
ATOM 2044 O O . SER B 1 82 ? 3.973 -4.41 -15.078 1 96.88 82 SER B O 1
ATOM 2046 N N . THR B 1 83 ? 2.016 -3.533 -14.492 1 95.19 83 THR B N 1
ATOM 2047 C CA . THR B 1 83 ? 1.653 -2.791 -15.695 1 95.19 83 THR B CA 1
ATOM 2048 C C . THR B 1 83 ? 0.954 -1.483 -15.336 1 95.19 83 THR B C 1
ATOM 2050 O O . THR B 1 83 ? 0.314 -1.385 -14.281 1 95.19 83 THR B O 1
ATOM 2053 N N . PHE B 1 84 ? 1.137 -0.549 -16.094 1 93 84 PHE B N 1
ATOM 2054 C CA . PHE B 1 84 ? 0.647 0.772 -15.719 1 93 84 PHE B CA 1
ATOM 2055 C C . PHE B 1 84 ? -0.844 0.899 -16 1 93 84 PHE B C 1
ATOM 2057 O O . PHE B 1 84 ? -1.618 1.3 -15.133 1 93 84 PHE B O 1
ATOM 2064 N N . CYS B 1 85 ? -1.221 0.575 -17.281 1 93.31 85 CYS B N 1
ATOM 2065 C CA . CYS B 1 85 ? -2.613 0.716 -17.688 1 93.31 85 CYS B CA 1
ATOM 2066 C C . CYS B 1 85 ? -3.018 -0.41 -18.641 1 93.31 85 CYS B C 1
ATOM 2068 O O . CYS B 1 85 ? -2.164 -1.146 -19.141 1 93.31 85 CYS B O 1
ATOM 2070 N N . PRO B 1 86 ? -4.391 -0.593 -18.766 1 93.75 86 PRO B N 1
ATOM 2071 C CA . PRO B 1 86 ? -4.828 -1.621 -19.719 1 93.75 86 PRO B CA 1
ATOM 2072 C C . PRO B 1 86 ? -4.391 -1.331 -21.141 1 93.75 86 PRO B C 1
ATOM 2074 O O . PRO B 1 86 ? -4.191 -0.17 -21.516 1 93.75 86 PRO B O 1
ATOM 2077 N N . LYS B 1 87 ? -4.219 -2.41 -21.859 1 91 87 LYS B N 1
ATOM 2078 C CA . LYS B 1 87 ? -3.877 -2.326 -23.281 1 91 87 LYS B CA 1
ATOM 2079 C C . LYS B 1 87 ? -4.848 -3.139 -24.125 1 91 87 LYS B C 1
ATOM 2081 O O . LYS B 1 87 ? -5.473 -4.082 -23.641 1 91 87 LYS B O 1
ATOM 2086 N N . ASN B 1 88 ? -4.961 -2.666 -25.328 1 83.75 88 ASN B N 1
ATOM 2087 C CA . ASN B 1 88 ? -5.762 -3.414 -26.281 1 83.75 88 ASN B CA 1
ATOM 2088 C C . ASN B 1 88 ? -4.938 -4.496 -26.969 1 83.75 88 ASN B C 1
ATOM 2090 O O . ASN B 1 88 ? -3.85 -4.227 -27.484 1 83.75 88 ASN B O 1
ATOM 2094 N N . PRO B 1 89 ? -5.352 -5.746 -26.828 1 67 89 PRO B N 1
ATOM 2095 C CA . PRO B 1 89 ? -4.586 -6.828 -27.438 1 67 89 PRO B CA 1
ATOM 2096 C C . PRO B 1 89 ? -4.504 -6.707 -28.969 1 67 89 PRO B C 1
ATOM 2098 O O . PRO B 1 89 ? -3.488 -7.062 -29.562 1 67 89 PRO B O 1
ATOM 2101 N N . GLN B 1 90 ? -5.605 -6.512 -29.641 1 63.59 90 GLN B N 1
ATOM 2102 C CA . GLN B 1 90 ? -5.672 -6.352 -31.078 1 63.59 90 GLN B CA 1
ATOM 2103 C C . GLN B 1 90 ? -6.301 -5.012 -31.453 1 63.59 90 GLN B C 1
ATOM 2105 O O . GLN B 1 90 ? -7.512 -4.828 -31.328 1 63.59 90 GLN B O 1
ATOM 2110 N N . PRO B 1 91 ? -5.379 -4.082 -31.781 1 55.03 91 PRO B N 1
ATOM 2111 C CA . PRO B 1 91 ? -5.918 -2.771 -32.156 1 55.03 91 PRO B CA 1
ATOM 2112 C C . PRO B 1 91 ? -7.066 -2.867 -33.156 1 55.03 91 PRO B C 1
ATOM 2114 O O . PRO B 1 91 ? -7.965 -2.02 -33.156 1 55.03 91 PRO B O 1
ATOM 2117 N N . SER B 1 92 ? -6.879 -3.736 -33.969 1 56.5 92 SER B N 1
ATOM 2118 C CA . SER B 1 92 ? -7.855 -3.76 -35.031 1 56.5 92 SER B CA 1
ATOM 2119 C C . SER B 1 92 ? -9.219 -4.227 -34.562 1 56.5 92 SER B C 1
ATOM 2121 O O . SER B 1 92 ? -10.234 -4.035 -35.219 1 56.5 92 SER B O 1
ATOM 2123 N N . ASN B 1 93 ? -9.266 -4.91 -33.5 1 54.38 93 ASN B N 1
ATOM 2124 C CA . ASN B 1 93 ? -10.555 -5.426 -33.062 1 54.38 93 ASN B CA 1
ATOM 2125 C C . ASN B 1 93 ? -11.023 -4.73 -31.781 1 54.38 93 ASN B C 1
ATOM 2127 O O . ASN B 1 93 ? -10.203 -4.324 -30.953 1 54.38 93 ASN B O 1
ATOM 2131 N N . ARG B 1 94 ? -12.188 -4.164 -31.906 1 57.72 94 ARG B N 1
ATOM 2132 C CA . ARG B 1 94 ? -12.891 -3.543 -30.797 1 57.72 94 ARG B CA 1
ATOM 2133 C C . ARG B 1 94 ? -12.828 -4.422 -29.547 1 57.72 94 ARG B C 1
ATOM 2135 O O . ARG B 1 94 ? -13.867 -4.754 -28.969 1 57.72 94 ARG B O 1
ATOM 2142 N N . SER B 1 95 ? -11.617 -5.027 -29.266 1 67.44 95 SER B N 1
ATOM 2143 C CA . SER B 1 95 ? -11.57 -5.871 -28.078 1 67.44 95 SER B CA 1
ATOM 2144 C C . SER B 1 95 ? -11.391 -5.039 -26.812 1 67.44 95 SER B C 1
ATOM 2146 O O . SER B 1 95 ? -10.844 -3.934 -26.859 1 67.44 95 SER B O 1
ATOM 2148 N N . THR B 1 96 ? -12.141 -5.367 -25.797 1 80.5 96 THR B N 1
ATOM 2149 C CA . THR B 1 96 ? -12.039 -4.723 -24.5 1 80.5 96 THR B CA 1
ATOM 2150 C C . THR B 1 96 ? -10.617 -4.805 -23.953 1 80.5 96 THR B C 1
ATOM 2152 O O . THR B 1 96 ? -10.008 -5.875 -23.969 1 80.5 96 THR B O 1
ATOM 2155 N N . PRO B 1 97 ? -10.086 -3.645 -23.672 1 90.25 97 PRO B N 1
ATOM 2156 C CA . PRO B 1 97 ? -8.734 -3.623 -23.109 1 90.25 97 PRO B CA 1
ATOM 2157 C C . PRO B 1 97 ? -8.586 -4.508 -21.875 1 90.25 97 PRO B C 1
ATOM 2159 O O . PRO B 1 97 ? -9.586 -4.855 -21.25 1 90.25 97 PRO B O 1
ATOM 2162 N N . ALA B 1 98 ? -7.379 -4.922 -21.672 1 94 98 ALA B N 1
ATOM 2163 C CA . ALA B 1 98 ? -7.043 -5.719 -20.5 1 94 98 ALA B CA 1
ATOM 2164 C C . ALA B 1 98 ? -5.645 -5.383 -19.984 1 94 98 ALA B C 1
ATOM 2166 O O . ALA B 1 98 ? -4.898 -4.648 -20.641 1 94 98 ALA B O 1
ATOM 2167 N N . TYR B 1 99 ? -5.379 -5.828 -18.75 1 95.5 99 TYR B N 1
ATOM 2168 C CA . TYR B 1 99 ? -4.027 -5.691 -18.219 1 95.5 99 TYR B CA 1
ATOM 2169 C C . TYR B 1 99 ? -3.148 -6.855 -18.656 1 95.5 99 TYR B C 1
ATOM 2171 O O . TYR B 1 99 ? -3.496 -8.016 -18.438 1 95.5 99 TYR B O 1
ATOM 2179 N N . PHE B 1 100 ? -1.972 -6.508 -19.25 1 93.81 100 PHE B N 1
ATOM 2180 C CA . PHE B 1 100 ? -1.027 -7.52 -19.719 1 93.81 100 PHE B CA 1
ATOM 2181 C C . PHE B 1 100 ? 0.228 -7.523 -18.844 1 93.81 100 PHE B C 1
ATOM 2183 O O . PHE B 1 100 ? 0.828 -6.469 -18.609 1 93.81 100 PHE B O 1
ATOM 2190 N N . PHE B 1 101 ? 0.567 -8.703 -18.344 1 94.5 101 PHE B N 1
ATOM 2191 C CA . PHE B 1 101 ? 1.772 -8.883 -17.531 1 94.5 101 PHE B CA 1
ATOM 2192 C C . PHE B 1 101 ? 2.734 -9.844 -18.219 1 94.5 101 PHE B C 1
ATOM 2194 O O . PHE B 1 101 ? 2.398 -11.016 -18.438 1 94.5 101 PHE B O 1
ATOM 2201 N N . ASN B 1 102 ? 3.982 -9.312 -18.5 1 89.88 102 ASN B N 1
ATOM 2202 C CA . ASN B 1 102 ? 5.031 -10.188 -19 1 89.88 102 ASN B CA 1
ATOM 2203 C C . ASN B 1 102 ? 5.754 -10.906 -17.859 1 89.88 102 ASN B C 1
ATOM 2205 O O . ASN B 1 102 ? 6.422 -10.266 -17.047 1 89.88 102 ASN B O 1
ATOM 2209 N N . ILE B 1 103 ? 5.586 -12.18 -17.781 1 87.25 103 ILE B N 1
ATOM 2210 C CA . ILE B 1 103 ? 6.184 -12.914 -16.672 1 87.25 103 ILE B CA 1
ATOM 2211 C C . ILE B 1 103 ? 7.215 -13.906 -17.203 1 87.25 103 ILE B C 1
ATOM 2213 O O . ILE B 1 103 ? 7.473 -14.938 -16.578 1 87.25 103 ILE B O 1
ATOM 2217 N N . ARG B 1 104 ? 7.875 -13.562 -18.297 1 75.12 104 ARG B N 1
ATOM 2218 C CA . ARG B 1 104 ? 8.836 -14.477 -18.906 1 75.12 104 ARG B CA 1
ATOM 2219 C C . ARG B 1 104 ? 10.031 -14.703 -17.984 1 75.12 104 ARG B C 1
ATOM 2221 O O . ARG B 1 104 ? 10.57 -13.758 -17.406 1 75.12 104 ARG B O 1
ATOM 2228 N N . ARG B 1 105 ? 10.188 -15.797 -17.438 1 59.53 105 ARG B N 1
ATOM 2229 C CA . ARG B 1 105 ? 11.375 -16.188 -16.703 1 59.53 105 ARG B CA 1
ATOM 2230 C C . ARG B 1 105 ? 12.594 -16.266 -17.609 1 59.53 105 ARG B C 1
ATOM 2232 O O . ARG B 1 105 ? 12.477 -16.609 -18.797 1 59.53 105 ARG B O 1
ATOM 2239 N N . ALA B 1 106 ? 13.539 -15.195 -17.406 1 49.84 106 ALA B N 1
ATOM 2240 C CA . ALA B 1 106 ? 14.75 -15.25 -18.219 1 49.84 106 ALA B CA 1
ATOM 2241 C C . ALA B 1 106 ? 15.344 -16.656 -18.25 1 49.84 106 ALA B C 1
ATOM 2243 O O . ALA B 1 106 ? 15.938 -17.094 -17.266 1 49.84 106 ALA B O 1
ATOM 2244 N N . GLY B 1 107 ? 14.711 -17.641 -18.438 1 43.25 107 GLY B N 1
ATOM 2245 C CA . GLY B 1 107 ? 15.539 -18.828 -18.484 1 43.25 107 GLY B CA 1
ATOM 2246 C C . GLY B 1 107 ? 16.531 -18.812 -19.641 1 43.25 107 GLY B C 1
ATOM 2247 O O . GLY B 1 107 ? 16.156 -18.672 -20.797 1 43.25 107 GLY B O 1
ATOM 2248 N N . LYS B 1 108 ? 17.719 -18.281 -19.375 1 39.44 108 LYS B N 1
ATOM 2249 C CA . LYS B 1 108 ? 18.703 -18.594 -20.406 1 39.44 108 LYS B CA 1
ATOM 2250 C C . LYS B 1 108 ? 18.453 -19.969 -21.016 1 39.44 108 LYS B C 1
ATOM 2252 O O . LYS B 1 108 ? 18.203 -20.094 -22.219 1 39.44 108 LYS B O 1
ATOM 2257 N N . GLY B 1 109 ? 19.578 -21.047 -20.656 1 41.22 109 GLY B N 1
ATOM 2258 C CA . GLY B 1 109 ? 19.953 -22.359 -21.203 1 41.22 109 GLY B CA 1
ATOM 2259 C C . GLY B 1 109 ? 18.828 -23.375 -21.125 1 41.22 109 GLY B C 1
ATOM 2260 O O . GLY B 1 109 ? 17.812 -23.141 -20.469 1 41.22 109 GLY B O 1
ATOM 2261 N N . GLY B 1 110 ? 19.094 -24.766 -21.75 1 36.56 110 GLY B N 1
ATOM 2262 C CA . GLY B 1 110 ? 18.469 -26.062 -21.938 1 36.56 110 GLY B CA 1
ATOM 2263 C C . GLY B 1 110 ? 17.516 -26.438 -20.812 1 36.56 110 GLY B C 1
ATOM 2264 O O . GLY B 1 110 ? 17.25 -25.625 -19.922 1 36.56 110 GLY B O 1
ATOM 2265 N N . LYS B 1 111 ? 17.531 -27.891 -20.531 1 40.41 111 LYS B N 1
ATOM 2266 C CA . LYS B 1 111 ? 16.734 -28.812 -19.719 1 40.41 111 LYS B CA 1
ATOM 2267 C C . LYS B 1 111 ? 16.75 -28.406 -18.25 1 40.41 111 LYS B C 1
ATOM 2269 O O . LYS B 1 111 ? 17.391 -29.078 -17.422 1 40.41 111 LYS B O 1
ATOM 2274 N N . ARG B 1 112 ? 17.141 -27.297 -17.922 1 40.59 112 ARG B N 1
ATOM 2275 C CA . ARG B 1 112 ? 17.234 -27.297 -16.469 1 40.59 112 ARG B CA 1
ATOM 2276 C C . ARG B 1 112 ? 15.906 -27.656 -15.82 1 40.59 112 ARG B C 1
ATOM 2278 O O . ARG B 1 112 ? 14.859 -27.156 -16.234 1 40.59 112 ARG B O 1
ATOM 2285 N N . THR B 1 113 ? 15.773 -28.969 -15.469 1 40.16 113 THR B N 1
ATOM 2286 C CA . THR B 1 113 ? 14.734 -29.359 -14.516 1 40.16 113 THR B CA 1
ATOM 2287 C C . THR B 1 113 ? 14.391 -28.203 -13.586 1 40.16 113 THR B C 1
ATOM 2289 O O . THR B 1 113 ? 15.289 -27.562 -13.023 1 40.16 113 THR B O 1
ATOM 2292 N N . TYR B 1 114 ? 13.492 -27.391 -14.023 1 40.97 114 TYR B N 1
ATOM 2293 C CA . TYR B 1 114 ? 13.016 -26.281 -13.195 1 40.97 114 TYR B CA 1
ATOM 2294 C C . TYR B 1 114 ? 13.086 -26.641 -11.719 1 40.97 114 TYR B C 1
ATOM 2296 O O . TYR B 1 114 ? 12.375 -27.531 -11.25 1 40.97 114 TYR B O 1
ATOM 2304 N N . GLY B 1 115 ? 14.281 -26.969 -11.18 1 46.31 115 GLY B N 1
ATOM 2305 C CA . GLY B 1 115 ? 14.266 -27.031 -9.727 1 46.31 115 GLY B CA 1
ATOM 2306 C C . GLY B 1 115 ? 13.195 -26.172 -9.094 1 46.31 115 GLY B C 1
ATOM 2307 O O . GLY B 1 115 ? 12.391 -25.547 -9.805 1 46.31 115 GLY B O 1
ATOM 2308 N N . GLU B 1 116 ? 13.203 -26.188 -7.672 1 56.75 116 GLU B N 1
ATOM 2309 C CA . GLU B 1 116 ? 12.359 -25.453 -6.742 1 56.75 116 GLU B CA 1
ATOM 2310 C C . GLU B 1 116 ? 12.211 -24 -7.18 1 56.75 116 GLU B C 1
ATOM 2312 O O . GLU B 1 116 ? 13.18 -23.375 -7.613 1 56.75 116 GLU B O 1
ATOM 2317 N N . SER B 1 117 ? 10.984 -23.562 -7.512 1 72 117 SER B N 1
ATOM 2318 C CA . SER B 1 117 ? 10.625 -22.203 -7.938 1 72 117 SER B CA 1
ATOM 2319 C C . SER B 1 117 ? 11.359 -21.156 -7.113 1 72 117 SER B C 1
ATOM 2321 O O . SER B 1 117 ? 11.578 -21.344 -5.914 1 72 117 SER B O 1
ATOM 2323 N N . GLU B 1 118 ? 12.023 -20.25 -7.809 1 89.06 118 GLU B N 1
ATOM 2324 C CA . GLU B 1 118 ? 12.719 -19.109 -7.23 1 89.06 118 GLU B CA 1
ATOM 2325 C C . GLU B 1 118 ? 11.781 -18.281 -6.355 1 89.06 118 GLU B C 1
ATOM 2327 O O . GLU B 1 118 ? 12.234 -17.5 -5.512 1 89.06 118 GLU B O 1
ATOM 2332 N N . PHE B 1 119 ? 10.562 -18.547 -6.5 1 94.12 119 PHE B N 1
ATOM 2333 C CA . PHE B 1 119 ? 9.539 -17.891 -5.695 1 94.12 119 PHE B CA 1
ATOM 2334 C C . PHE B 1 119 ? 8.234 -18.672 -5.738 1 94.12 119 PHE B C 1
ATOM 2336 O O . PHE B 1 119 ? 8.125 -19.672 -6.449 1 94.12 119 PHE B O 1
ATOM 2343 N N . ASP B 1 120 ? 7.285 -18.234 -4.938 1 95.31 120 ASP B N 1
ATOM 2344 C CA . ASP B 1 120 ? 6.109 -19.062 -4.68 1 95.31 120 ASP B CA 1
ATOM 2345 C C . ASP B 1 120 ? 4.852 -18.438 -5.266 1 95.31 120 ASP B C 1
ATOM 2347 O O . ASP B 1 120 ? 3.928 -19.141 -5.676 1 95.31 120 ASP B O 1
ATOM 2351 N N . VAL B 1 121 ? 4.781 -17.141 -5.168 1 96.81 121 VAL B N 1
ATOM 2352 C CA . VAL B 1 121 ? 3.561 -16.438 -5.531 1 96.81 121 VAL B CA 1
ATOM 2353 C C . VAL B 1 121 ? 3.906 -15.234 -6.418 1 96.81 121 VAL B C 1
ATOM 2355 O O . VAL B 1 121 ? 4.906 -14.555 -6.191 1 96.81 121 VAL B O 1
ATOM 2358 N N . TYR B 1 122 ? 3.062 -14.977 -7.426 1 96.69 122 TYR B N 1
ATOM 2359 C CA . TYR B 1 122 ? 3.088 -13.719 -8.164 1 96.69 122 TYR B CA 1
ATOM 2360 C C . TYR B 1 122 ? 2.148 -12.695 -7.527 1 96.69 122 TYR B C 1
ATOM 2362 O O . TYR B 1 122 ? 1.031 -13.039 -7.129 1 96.69 122 TYR B O 1
ATOM 2370 N N . ALA B 1 123 ? 2.652 -11.523 -7.375 1 98.38 123 ALA B N 1
ATOM 2371 C CA . ALA B 1 123 ? 1.786 -10.352 -7.219 1 98.38 123 ALA B CA 1
ATOM 2372 C C . ALA B 1 123 ? 1.731 -9.531 -8.508 1 98.38 123 ALA B C 1
ATOM 2374 O O . ALA B 1 123 ? 2.729 -8.93 -8.906 1 98.38 123 ALA B O 1
ATOM 2375 N N . LEU B 1 124 ? 0.589 -9.523 -9.188 1 98.12 124 LEU B N 1
ATOM 2376 C CA . LEU B 1 124 ? 0.38 -8.75 -10.414 1 98.12 124 LEU B CA 1
ATOM 2377 C C . LEU B 1 124 ? -0.334 -7.441 -10.109 1 98.12 124 LEU B C 1
ATOM 2379 O O . LEU B 1 124 ? -1.471 -7.441 -9.633 1 98.12 124 LEU B O 1
ATOM 2383 N N . VAL B 1 125 ? 0.364 -6.355 -10.438 1 98.31 125 VAL B N 1
ATOM 2384 C CA . VAL B 1 125 ? -0.097 -5.055 -9.953 1 98.31 125 VAL B CA 1
ATOM 2385 C C . VAL B 1 125 ? -0.502 -4.18 -11.141 1 98.31 125 VAL B C 1
ATOM 2387 O O . VAL B 1 125 ? 0.312 -3.908 -12.023 1 98.31 125 VAL B O 1
ATOM 2390 N N . ALA B 1 126 ? -1.77 -3.758 -11.156 1 97.44 126 ALA B N 1
ATOM 2391 C CA . ALA B 1 126 ? -2.229 -2.678 -12.023 1 97.44 126 ALA B CA 1
ATOM 2392 C C . ALA B 1 126 ? -2.025 -1.317 -11.359 1 97.44 126 ALA B C 1
ATOM 2394 O O . ALA B 1 126 ? -2.768 -0.949 -10.445 1 97.44 126 ALA B O 1
ATOM 2395 N N . LEU B 1 127 ? -1.127 -0.589 -11.867 1 96.75 127 LEU B N 1
ATOM 2396 C CA . LEU B 1 127 ? -0.663 0.602 -11.164 1 96.75 127 LEU B CA 1
ATOM 2397 C C . LEU B 1 127 ? -1.71 1.71 -11.227 1 96.75 127 LEU B C 1
ATOM 2399 O O . LEU B 1 127 ? -1.891 2.449 -10.25 1 96.75 127 LEU B O 1
ATOM 2403 N N . ASP B 1 128 ? -2.418 1.83 -12.32 1 93.25 128 ASP B N 1
ATOM 2404 C CA . ASP B 1 128 ? -3.387 2.912 -12.484 1 93.25 128 ASP B CA 1
ATOM 2405 C C . ASP B 1 128 ? -4.543 2.764 -11.5 1 93.25 128 ASP B C 1
ATOM 2407 O O . ASP B 1 128 ? -5.117 3.76 -11.055 1 93.25 128 ASP B O 1
ATOM 2411 N N . ARG B 1 129 ? -4.777 1.547 -11.07 1 94.38 129 ARG B N 1
ATOM 2412 C CA . ARG B 1 129 ? -5.879 1.297 -10.148 1 94.38 129 ARG B CA 1
ATOM 2413 C C . ARG B 1 129 ? -5.359 0.89 -8.773 1 94.38 129 ARG B C 1
ATOM 2415 O O . ARG B 1 129 ? -6.145 0.646 -7.855 1 94.38 129 ARG B O 1
ATOM 2422 N N . ARG B 1 130 ? -4.141 0.81 -8.656 1 95.62 130 ARG B N 1
ATOM 2423 C CA . ARG B 1 130 ? -3.508 0.333 -7.434 1 95.62 130 ARG B CA 1
ATOM 2424 C C . ARG B 1 130 ? -4.117 -0.99 -6.98 1 95.62 130 ARG B C 1
ATOM 2426 O O . ARG B 1 130 ? -4.395 -1.179 -5.793 1 95.62 130 ARG B O 1
ATOM 2433 N N . ALA B 1 131 ? -4.426 -1.827 -7.938 1 96.44 131 ALA B N 1
ATOM 2434 C CA . ALA B 1 131 ? -5.004 -3.141 -7.668 1 96.44 131 ALA B CA 1
ATOM 2435 C C . ALA B 1 131 ? -3.939 -4.23 -7.73 1 96.44 131 ALA B C 1
ATOM 2437 O O . ALA B 1 131 ? -3.045 -4.188 -8.578 1 96.44 131 ALA B O 1
ATOM 2438 N N . VAL B 1 132 ? -4.074 -5.168 -6.848 1 98.38 132 VAL B N 1
ATOM 2439 C CA . VAL B 1 132 ? -3.113 -6.262 -6.781 1 98.38 132 VAL B CA 1
ATOM 2440 C C . VAL B 1 132 ? -3.844 -7.602 -6.871 1 98.38 132 VAL B C 1
ATOM 2442 O O . VAL B 1 132 ? -4.863 -7.805 -6.211 1 98.38 132 VAL B O 1
ATOM 2445 N N . ALA B 1 133 ? -3.369 -8.484 -7.703 1 98.38 133 ALA B N 1
ATOM 2446 C CA . ALA B 1 133 ? -3.846 -9.859 -7.812 1 98.38 133 ALA B CA 1
ATOM 2447 C C . ALA B 1 133 ? -2.73 -10.852 -7.5 1 98.38 133 ALA B C 1
ATOM 2449 O O . ALA B 1 133 ? -1.59 -10.672 -7.93 1 98.38 133 ALA B O 1
ATOM 2450 N N . TYR B 1 134 ? -3.078 -11.891 -6.77 1 98.38 134 TYR B N 1
ATOM 2451 C CA . TYR B 1 134 ? -2.096 -12.883 -6.363 1 98.38 134 TYR B CA 1
ATOM 2452 C C . TYR B 1 134 ? -2.4 -14.234 -6.996 1 98.38 134 TYR B C 1
ATOM 2454 O O . TYR B 1 134 ? -3.553 -14.672 -7.02 1 98.38 134 TYR B O 1
ATOM 2462 N N . PHE B 1 135 ? -1.33 -14.891 -7.48 1 96.88 135 PHE B N 1
ATOM 2463 C CA . PHE B 1 135 ? -1.441 -16.234 -8.039 1 96.88 135 PHE B CA 1
ATOM 2464 C C . PHE B 1 135 ? -0.26 -17.094 -7.617 1 96.88 135 PHE B C 1
ATOM 2466 O O . PHE B 1 135 ? 0.885 -16.641 -7.625 1 96.88 135 PHE B O 1
ATOM 2473 N N . ALA B 1 136 ? -0.575 -18.312 -7.234 1 96.19 136 ALA B N 1
ATOM 2474 C CA . ALA B 1 136 ? 0.511 -19.266 -7.082 1 96.19 136 ALA B CA 1
ATOM 2475 C C . ALA B 1 136 ? 1.251 -19.484 -8.398 1 96.19 136 ALA B C 1
ATOM 2477 O O . ALA B 1 136 ? 0.634 -19.5 -9.469 1 96.19 136 ALA B O 1
ATOM 2478 N N . VAL B 1 137 ? 2.52 -19.672 -8.266 1 93.19 137 VAL B N 1
ATOM 2479 C CA . VAL B 1 137 ? 3.342 -19.844 -9.461 1 93.19 137 VAL B CA 1
ATOM 2480 C C . VAL B 1 137 ? 2.795 -20.984 -10.312 1 93.19 137 VAL B C 1
ATOM 2482 O O . VAL B 1 137 ? 2.793 -20.891 -11.539 1 93.19 137 VAL B O 1
ATOM 2485 N N . ILE B 1 138 ? 2.236 -21.969 -9.766 1 89.94 138 ILE B N 1
ATOM 2486 C CA . ILE B 1 138 ? 1.787 -23.172 -10.445 1 89.94 138 ILE B CA 1
ATOM 2487 C C . ILE B 1 138 ? 0.525 -22.875 -11.25 1 89.94 138 ILE B C 1
ATOM 2489 O O . ILE B 1 138 ? 0.144 -23.641 -12.133 1 89.94 138 ILE B O 1
ATOM 2493 N N . ASP B 1 139 ? -0.082 -21.781 -10.961 1 91.25 139 ASP B N 1
ATOM 2494 C CA . ASP B 1 139 ? -1.363 -21.5 -11.594 1 91.25 139 ASP B CA 1
ATOM 2495 C C . ASP B 1 139 ? -1.178 -20.609 -12.828 1 91.25 139 ASP B C 1
ATOM 2497 O O . ASP B 1 139 ? -2.141 -20.328 -13.547 1 91.25 139 ASP B O 1
ATOM 2501 N N . LEU B 1 140 ? 0.018 -20.172 -13.047 1 89.69 140 LEU B N 1
ATOM 2502 C CA . LEU B 1 140 ? 0.185 -19.188 -14.125 1 89.69 140 LEU B CA 1
ATOM 2503 C C . LEU B 1 140 ? 0.995 -19.781 -15.273 1 89.69 140 LEU B C 1
ATOM 2505 O O . LEU B 1 140 ? 1.831 -20.672 -15.055 1 89.69 140 LEU B O 1
ATOM 2509 N N . PRO B 1 141 ? 0.68 -19.25 -16.453 1 84.31 141 PRO B N 1
ATOM 2510 C CA . PRO B 1 141 ? 1.554 -19.594 -17.578 1 84.31 141 PRO B CA 1
ATOM 2511 C C . PRO B 1 141 ? 2.967 -19.031 -17.422 1 84.31 141 PRO B C 1
ATOM 2513 O O . PRO B 1 141 ? 3.287 -18.438 -16.391 1 84.31 141 PRO B O 1
ATOM 2516 N N . THR B 1 142 ? 3.777 -19.234 -18.438 1 80.56 142 THR B N 1
ATOM 2517 C CA . THR B 1 142 ? 5.191 -18.906 -18.281 1 80.56 142 THR B CA 1
ATOM 2518 C C . THR B 1 142 ? 5.547 -17.656 -19.094 1 80.56 142 THR B C 1
ATOM 2520 O O . THR B 1 142 ? 6.672 -17.156 -19 1 80.56 142 THR B O 1
ATOM 2523 N N . SER B 1 143 ? 4.629 -17.156 -19.844 1 83.69 143 SER B N 1
ATOM 2524 C CA . SER B 1 143 ? 5.031 -16.047 -20.703 1 83.69 143 SER B CA 1
ATOM 2525 C C . SER B 1 143 ? 4.262 -14.773 -20.359 1 83.69 143 SER B C 1
ATOM 2527 O O . SER B 1 143 ? 4.863 -13.758 -20.016 1 83.69 143 SER B O 1
ATOM 2529 N N . CYS B 1 144 ? 2.855 -14.883 -20.516 1 90 144 CYS B N 1
ATOM 2530 C CA . CYS B 1 144 ? 2.057 -13.68 -20.328 1 90 144 CYS B CA 1
ATOM 2531 C C . CYS B 1 144 ? 0.756 -13.992 -19.609 1 90 144 CYS B C 1
ATOM 2533 O O . CYS B 1 144 ? 0.131 -15.023 -19.859 1 90 144 CYS B O 1
ATOM 2535 N N . VAL B 1 145 ? 0.424 -13.109 -18.719 1 92.5 145 VAL B N 1
ATOM 2536 C CA . VAL B 1 145 ? -0.838 -13.227 -17.984 1 92.5 145 VAL B CA 1
ATOM 2537 C C . VAL B 1 145 ? -1.716 -12.008 -18.297 1 92.5 145 VAL B C 1
ATOM 2539 O O . VAL B 1 145 ? -1.239 -10.875 -18.281 1 92.5 145 VAL B O 1
ATOM 2542 N N . VAL B 1 146 ? -2.959 -12.266 -18.578 1 92.38 146 VAL B N 1
ATOM 2543 C CA . VAL B 1 146 ? -3.918 -11.211 -18.875 1 92.38 146 VAL B CA 1
ATOM 2544 C C . VAL B 1 146 ? -4.996 -11.156 -17.797 1 92.38 146 VAL B C 1
ATOM 2546 O O . VAL B 1 146 ? -5.621 -12.172 -17.484 1 92.38 146 VAL B O 1
ATOM 2549 N N . LEU B 1 147 ? -5.164 -9.984 -17.234 1 94.81 147 LEU B N 1
ATOM 2550 C CA . LEU B 1 147 ? -6.234 -9.773 -16.266 1 94.81 147 LEU B CA 1
ATOM 2551 C C . LEU B 1 147 ? -7.273 -8.797 -16.812 1 94.81 147 LEU B C 1
ATOM 2553 O O . LEU B 1 147 ? -6.922 -7.762 -17.375 1 94.81 147 LEU B O 1
ATOM 2557 N N . ARG B 1 148 ? -8.484 -9.148 -16.594 1 92.75 148 ARG B N 1
ATOM 2558 C CA . ARG B 1 148 ? -9.57 -8.273 -17.031 1 92.75 148 ARG B CA 1
ATOM 2559 C C . ARG B 1 148 ? -9.703 -7.059 -16.109 1 92.75 148 ARG B C 1
ATOM 2561 O O . ARG B 1 148 ? -9.391 -7.133 -14.922 1 92.75 148 ARG B O 1
ATOM 2568 N N . ILE B 1 149 ? -10.164 -5.969 -16.75 1 90.44 149 ILE B N 1
ATOM 2569 C CA . ILE B 1 149 ? -10.406 -4.75 -15.984 1 90.44 149 ILE B CA 1
ATOM 2570 C C . ILE B 1 149 ? -11.57 -4.965 -15.023 1 90.44 149 ILE B C 1
ATOM 2572 O O . ILE B 1 149 ? -12.656 -5.379 -15.438 1 90.44 149 ILE B O 1
ATOM 2576 N N . PRO B 1 150 ? -11.242 -4.703 -13.727 1 88.06 150 PRO B N 1
ATOM 2577 C CA . PRO B 1 150 ? -12.352 -4.855 -12.789 1 88.06 150 PRO B CA 1
ATOM 2578 C C . PRO B 1 150 ? -13.594 -4.062 -13.203 1 88.06 150 PRO B C 1
ATOM 2580 O O . PRO B 1 150 ? -13.492 -2.871 -13.508 1 88.06 150 PRO B O 1
ATOM 2583 N N . GLY B 1 151 ? -14.688 -4.727 -13.211 1 85.75 151 GLY B N 1
ATOM 2584 C CA . GLY B 1 151 ? -15.945 -4.062 -13.523 1 85.75 151 GLY B CA 1
ATOM 2585 C C . GLY B 1 151 ? -16.219 -3.967 -15.016 1 85.75 151 GLY B C 1
ATOM 2586 O O . GLY B 1 151 ? -17.297 -3.539 -15.43 1 85.75 151 GLY B O 1
ATOM 2587 N N . ALA B 1 152 ? -15.305 -4.266 -15.859 1 85.31 152 ALA B N 1
ATOM 2588 C CA . ALA B 1 152 ? -15.492 -4.191 -17.297 1 85.31 152 ALA B CA 1
ATOM 2589 C C . ALA B 1 152 ? -16.297 -5.387 -17.812 1 85.31 152 ALA B C 1
ATOM 2591 O O . ALA B 1 152 ? -16.328 -6.441 -17.172 1 85.31 152 ALA B O 1
ATOM 2592 N N . HIS B 1 153 ? -16.938 -5.051 -18.906 1 83.56 153 HIS B N 1
ATOM 2593 C CA . HIS B 1 153 ? -17.719 -6.098 -19.547 1 83.56 153 HIS B CA 1
ATOM 2594 C C . HIS B 1 153 ? -16.969 -6.668 -20.75 1 83.56 153 HIS B C 1
ATOM 2596 O O . HIS B 1 153 ? -16.516 -5.918 -21.625 1 83.56 153 HIS B O 1
ATOM 2602 N N . TYR B 1 154 ? -16.938 -7.926 -20.688 1 82.31 154 TYR B N 1
ATOM 2603 C CA . TYR B 1 154 ? -16.266 -8.625 -21.766 1 82.31 154 TYR B CA 1
ATOM 2604 C C . TYR B 1 154 ? -17.234 -9.547 -22.5 1 82.31 154 TYR B C 1
ATOM 2606 O O . TYR B 1 154 ? -18.188 -10.055 -21.906 1 82.31 154 TYR B O 1
ATOM 2614 N N . GLY B 1 155 ? -17.094 -9.57 -23.844 1 77.06 155 GLY B N 1
ATOM 2615 C CA . GLY B 1 155 ? -17.922 -10.484 -24.609 1 77.06 155 GLY B CA 1
ATOM 2616 C C . GLY B 1 155 ? -17.75 -11.93 -24.188 1 77.06 155 GLY B C 1
ATOM 2617 O O . GLY B 1 155 ? -16.906 -12.242 -23.344 1 77.06 155 GLY B O 1
ATOM 2618 N N . PHE B 1 156 ? -18.625 -12.734 -24.719 1 72.5 156 PHE B N 1
ATOM 2619 C CA . PHE B 1 156 ? -18.625 -14.156 -24.406 1 72.5 156 PHE B CA 1
ATOM 2620 C C . PHE B 1 156 ? -17.328 -14.812 -24.875 1 72.5 156 PHE B C 1
ATOM 2622 O O . PHE B 1 156 ? -16.828 -14.516 -25.969 1 72.5 156 PHE B O 1
ATOM 2629 N N . SER B 1 157 ? -16.531 -15.297 -23.969 1 71 157 SER B N 1
ATOM 2630 C CA . SER B 1 157 ? -15.344 -16.062 -24.328 1 71 157 SER B CA 1
ATOM 2631 C C . SER B 1 157 ? -15.328 -17.422 -23.625 1 71 157 SER B C 1
ATOM 2633 O O . SER B 1 157 ? -15.781 -17.547 -22.484 1 71 157 SER B O 1
ATOM 2635 N N . THR B 1 158 ? -15.062 -18.391 -24.359 1 66.38 158 THR B N 1
ATOM 2636 C CA . THR B 1 158 ? -14.93 -19.734 -23.828 1 66.38 158 THR B CA 1
ATOM 2637 C C . THR B 1 158 ? -13.625 -19.891 -23.047 1 66.38 158 THR B C 1
ATOM 2639 O O . THR B 1 158 ? -13.43 -20.875 -22.344 1 66.38 158 THR B O 1
ATOM 2642 N N . LYS B 1 159 ? -12.852 -18.938 -23.172 1 68.81 159 LYS B N 1
ATOM 2643 C CA . LYS B 1 159 ? -11.555 -19.047 -22.531 1 68.81 159 LYS B CA 1
ATOM 2644 C C . LYS B 1 159 ? -11.609 -18.547 -21.078 1 68.81 159 LYS B C 1
ATOM 2646 O O . LYS B 1 159 ? -12.398 -17.656 -20.766 1 68.81 159 LYS B O 1
ATOM 2651 N N . GLN B 1 160 ? -10.977 -19.266 -20.234 1 72.31 160 GLN B N 1
ATOM 2652 C CA . GLN B 1 160 ? -10.852 -18.828 -18.844 1 72.31 160 GLN B CA 1
ATOM 2653 C C . GLN B 1 160 ? -10.07 -17.531 -18.719 1 72.31 160 GLN B C 1
ATOM 2655 O O . GLN B 1 160 ? -9.039 -17.359 -19.375 1 72.31 160 GLN B O 1
ATOM 2660 N N . PHE B 1 161 ? -10.734 -16.578 -18.156 1 83.5 161 PHE B N 1
ATOM 2661 C CA . PHE B 1 161 ? -10.078 -15.281 -17.953 1 83.5 161 PHE B CA 1
ATOM 2662 C C . PHE B 1 161 ? -9.734 -15.07 -16.484 1 83.5 161 PHE B C 1
ATOM 2664 O O . PHE B 1 161 ? -10.352 -15.68 -15.609 1 83.5 161 PHE B O 1
ATOM 2671 N N . ARG B 1 162 ? -8.742 -14.383 -16.297 1 91.75 162 ARG B N 1
ATOM 2672 C CA . ARG B 1 162 ? -8.336 -14.055 -14.93 1 91.75 162 ARG B CA 1
ATOM 2673 C C . ARG B 1 162 ? -8.797 -12.648 -14.547 1 91.75 162 ARG B C 1
ATOM 2675 O O . ARG B 1 162 ? -8.898 -11.773 -15.398 1 91.75 162 ARG B O 1
ATOM 2682 N N . THR B 1 163 ? -9.133 -12.508 -13.297 1 93.5 163 THR B N 1
ATOM 2683 C CA . THR B 1 163 ? -9.578 -11.227 -12.758 1 93.5 163 THR B CA 1
ATOM 2684 C C . THR B 1 163 ? -8.867 -10.922 -11.438 1 93.5 163 THR B C 1
ATOM 2686 O O . THR B 1 163 ? -8.219 -11.789 -10.859 1 93.5 163 THR B O 1
ATOM 2689 N N . PHE B 1 164 ? -8.992 -9.695 -11.086 1 95.56 164 PHE B N 1
ATOM 2690 C CA . PHE B 1 164 ? -8.477 -9.305 -9.781 1 95.56 164 PHE B CA 1
ATOM 2691 C C . PHE B 1 164 ? -9.352 -9.852 -8.664 1 95.56 164 PHE B C 1
ATOM 2693 O O . PHE B 1 164 ? -8.859 -10.18 -7.582 1 95.56 164 PHE B O 1
ATOM 2700 N N . GLU B 1 165 ? -10.594 -9.914 -8.977 1 91.25 165 GLU B N 1
ATOM 2701 C CA . GLU B 1 165 ? -11.562 -10.406 -8 1 91.25 165 GLU B CA 1
ATOM 2702 C C . GLU B 1 165 ? -11.273 -11.852 -7.625 1 91.25 165 GLU B C 1
ATOM 2704 O O . GLU B 1 165 ? -11.148 -12.719 -8.5 1 91.25 165 GLU B O 1
ATOM 2709 N N . GLY B 1 166 ? -11.125 -12.148 -6.371 1 91.88 166 GLY B N 1
ATOM 2710 C CA . GLY B 1 166 ? -10.875 -13.508 -5.895 1 91.88 166 GLY B CA 1
ATOM 2711 C C . GLY B 1 166 ? -9.414 -13.891 -5.918 1 91.88 166 GLY B C 1
ATOM 2712 O O . GLY B 1 166 ? -9.023 -14.914 -5.359 1 91.88 166 GLY B O 1
ATOM 2713 N N . ALA B 1 167 ? -8.617 -13.102 -6.617 1 97 167 ALA B N 1
ATOM 2714 C CA . ALA B 1 167 ? -7.184 -13.375 -6.688 1 97 167 ALA B CA 1
ATOM 2715 C C . ALA B 1 167 ? -6.461 -12.805 -5.469 1 97 167 ALA B C 1
ATOM 2717 O O . ALA B 1 167 ? -5.598 -11.938 -5.602 1 97 167 ALA B O 1
ATOM 2718 N N . THR B 1 168 ? -6.816 -13.414 -4.305 1 97.12 168 THR B N 1
ATOM 2719 C CA . THR B 1 168 ? -6.27 -12.953 -3.035 1 97.12 168 THR B CA 1
ATOM 2720 C C . THR B 1 168 ? -5.008 -13.734 -2.674 1 97.12 168 THR B C 1
ATOM 2722 O O . THR B 1 168 ? -4.762 -14.812 -3.223 1 97.12 168 THR B O 1
ATOM 2725 N N . PHE B 1 169 ? -4.281 -13.195 -1.791 1 98.06 169 PHE B N 1
ATOM 2726 C CA . PHE B 1 169 ? -3.102 -13.906 -1.313 1 98.06 169 PHE B CA 1
ATOM 2727 C C . PHE B 1 169 ? -3.498 -15.195 -0.599 1 98.06 169 PHE B C 1
ATOM 2729 O O . PHE B 1 169 ? -2.834 -16.219 -0.744 1 98.06 169 PHE B O 1
ATOM 2736 N N . GLU B 1 170 ? -4.512 -15.117 0.161 1 96.12 170 GLU B N 1
ATOM 2737 C CA . GLU B 1 170 ? -5.027 -16.297 0.847 1 96.12 170 GLU B CA 1
ATOM 2738 C C . GLU B 1 170 ? -5.312 -17.422 -0.138 1 96.12 170 GLU B C 1
ATOM 2740 O O . GLU B 1 170 ? -4.949 -18.578 0.109 1 96.12 170 GLU B O 1
ATOM 2745 N N . HIS B 1 171 ? -5.984 -17.094 -1.173 1 96.44 171 HIS B N 1
ATOM 2746 C CA . HIS B 1 171 ? -6.293 -18.094 -2.184 1 96.44 171 HIS B CA 1
ATOM 2747 C C . HIS B 1 171 ? -5.02 -18.672 -2.785 1 96.44 171 HIS B C 1
ATOM 2749 O O . HIS B 1 171 ? -4.922 -19.891 -2.988 1 96.44 171 HIS B O 1
ATOM 2755 N N . ALA B 1 172 ? -4.062 -17.828 -3.111 1 96.94 172 ALA B N 1
ATOM 2756 C CA . ALA B 1 172 ? -2.793 -18.297 -3.662 1 96.94 172 ALA B CA 1
ATOM 2757 C C . ALA B 1 172 ? -2.088 -19.234 -2.691 1 96.94 172 ALA B C 1
ATOM 2759 O O . ALA B 1 172 ? -1.511 -20.25 -3.105 1 96.94 172 ALA B O 1
ATOM 2760 N N . LEU B 1 173 ? -2.143 -18.875 -1.439 1 95.38 173 LEU B N 1
ATOM 2761 C CA . LEU B 1 173 ? -1.531 -19.703 -0.404 1 95.38 173 LEU B CA 1
ATOM 2762 C C . LEU B 1 173 ? -2.166 -21.078 -0.37 1 95.38 173 LEU B C 1
ATOM 2764 O O . LEU B 1 173 ? -1.463 -22.094 -0.235 1 95.38 173 LEU B O 1
ATOM 2768 N N . ASP B 1 174 ? -3.434 -21.109 -0.455 1 94.62 174 ASP B N 1
ATOM 2769 C CA . ASP B 1 174 ? -4.168 -22.375 -0.454 1 94.62 174 ASP B CA 1
ATOM 2770 C C . ASP B 1 174 ? -3.725 -23.281 -1.607 1 94.62 174 ASP B C 1
ATOM 2772 O O . ASP B 1 174 ? -3.699 -24.5 -1.475 1 94.62 174 ASP B O 1
ATOM 2776 N N . ARG B 1 175 ? -3.395 -22.672 -2.672 1 93.38 175 ARG B N 1
ATOM 2777 C CA . ARG B 1 175 ? -2.984 -23.406 -3.865 1 93.38 175 ARG B CA 1
ATOM 2778 C C . ARG B 1 175 ? -1.592 -24 -3.689 1 93.38 175 ARG B C 1
ATOM 2780 O O . ARG B 1 175 ? -1.226 -24.953 -4.383 1 93.38 175 ARG B O 1
ATOM 2787 N N . LEU B 1 176 ? -0.843 -23.422 -2.803 1 90.62 176 LEU B N 1
ATOM 2788 C CA . LEU B 1 176 ? 0.515 -23.906 -2.568 1 90.62 176 LEU B CA 1
ATOM 2789 C C . LEU B 1 176 ? 0.511 -25.125 -1.666 1 90.62 176 LEU B C 1
ATOM 2791 O O . LEU B 1 176 ? 1.501 -25.859 -1.603 1 90.62 176 LEU B O 1
ATOM 2795 N N . GLN B 1 177 ? -0.468 -25.266 -0.829 1 83.25 177 GLN B N 1
ATOM 2796 C CA . GLN B 1 177 ? -0.534 -26.375 0.101 1 83.25 177 GLN B CA 1
ATOM 2797 C C . GLN B 1 177 ? -0.844 -27.688 -0.631 1 83.25 177 GLN B C 1
ATOM 2799 O O . GLN B 1 177 ? -1.672 -27.703 -1.545 1 83.25 177 GLN B O 1
ATOM 2804 N N . PRO B 1 178 ? 0.147 -28.688 -0.434 1 67.81 178 PRO B N 1
ATOM 2805 C CA . PRO B 1 178 ? -0.137 -29.984 -1.045 1 67.81 178 PRO B CA 1
ATOM 2806 C C . PRO B 1 178 ? -1.546 -30.484 -0.737 1 67.81 178 PRO B C 1
ATOM 2808 O O . PRO B 1 178 ? -2.088 -30.188 0.333 1 67.81 178 PRO B O 1
ATOM 2811 N N . ALA B 1 179 ? -2.402 -30.812 -1.794 1 53.12 179 ALA B N 1
ATOM 2812 C CA . ALA B 1 179 ? -3.721 -31.406 -1.593 1 53.12 179 ALA B CA 1
ATOM 2813 C C . ALA B 1 179 ? -3.695 -32.438 -0.461 1 53.12 179 ALA B C 1
ATOM 2815 O O . ALA B 1 179 ? -2.76 -33.219 -0.357 1 53.12 179 ALA B O 1
ATOM 2816 N N . SER B 1 180 ? -4.227 -32 0.733 1 50.41 180 SER B N 1
ATOM 2817 C CA . SER B 1 180 ? -4.371 -33.062 1.745 1 50.41 180 SER B CA 1
ATOM 2818 C C . SER B 1 180 ? -4.766 -34.375 1.117 1 50.41 180 SER B C 1
ATOM 2820 O O . SER B 1 180 ? -5.738 -34.469 0.366 1 50.41 180 SER B O 1
ATOM 2822 N N . THR B 1 181 ? -3.855 -35.25 0.781 1 45.59 181 THR B N 1
ATOM 2823 C CA . THR B 1 181 ? -4.234 -36.625 0.531 1 45.59 181 THR B CA 1
ATOM 2824 C C . THR B 1 181 ? -5.355 -37.062 1.471 1 45.59 181 THR B C 1
ATOM 2826 O O . THR B 1 181 ? -5.199 -37.031 2.693 1 45.59 181 THR B O 1
ATOM 2829 N N . ALA B 1 182 ? -6.645 -36.938 1.197 1 41.19 182 ALA B N 1
ATOM 2830 C CA . ALA B 1 182 ? -7.711 -37.688 1.857 1 41.19 182 ALA B CA 1
ATOM 2831 C C . ALA B 1 182 ? -7.301 -39.156 2.084 1 41.19 182 ALA B C 1
ATOM 2833 O O . ALA B 1 182 ? -7.074 -39.875 1.125 1 41.19 182 ALA B O 1
ATOM 2834 N N . THR B 1 183 ? -6.508 -39.344 3.09 1 41.22 183 THR B N 1
ATOM 2835 C CA . THR B 1 183 ? -6.555 -40.75 3.549 1 41.22 183 THR B CA 1
ATOM 2836 C C . THR B 1 183 ? -7.996 -41.219 3.697 1 41.22 183 THR B C 1
ATOM 2838 O O . THR B 1 183 ? -8.719 -40.75 4.582 1 41.22 183 THR B O 1
ATOM 2841 N N . GLY B 1 184 ? -8.836 -41.156 2.623 1 29.19 184 GLY B N 1
ATOM 2842 C CA . GLY B 1 184 ? -9.812 -42.25 2.695 1 29.19 184 GLY B CA 1
ATOM 2843 C C . GLY B 1 184 ? -9.18 -43.625 2.691 1 29.19 184 GLY B C 1
ATOM 2844 O O . GLY B 1 184 ? -8.047 -43.781 2.234 1 29.19 184 GLY B O 1
#

Foldseek 3Di:
DPPPLPLPDDPPPPPPPCVVVDVPCPVDDPDDPVVVVQVVQLVLVCVQQVVVVWDKDADDPPQQAGMWTCPPPDIFGEHEWEDADWDDPRSNDPFATWDKTFQADPPDDDPPPPPDPSGFKYWYAHNNVSATFIATPVPDDRTMAIEGDVPDDGDDDPDDHHYSPPRDPVVRVVVRDDDPPPPD/DDPPQPLPDDPPPPPPPCCCVDVPPPVDDPDDPVVVVQVVQLVLVCVQQVVVVWDKDADDPPQQAGMWTCPPPDIFGEHEWEDADWDDPRSVDPFATWDKTFQADPPDDDDPPPPDPSGFKYWYAHNNVSATFIATPVPDDRTMAIEGDVPDDGDDDPDDHHYSPPRDPVVRVVVRDDPPPPPD

Sequence (368 aa):
MEDASLFDAAGIQLPRRATGHSDGHRPRLNVSRELELGKAAEHLACADLLLGGWTAYTTDQGLPYDVVVDVGNQLVRVQVKSTFCPKNPQPSNRSTPAYFFNIRRAGKGGKRTYGESEFDVYALVALDRRAVAYFAVIDLPTSCVVLRIPGAHYGFSTKQFRTFEGATFEHALDRLQPASTATGMEDASLFDAAGIQLPRRATGHSDGHRPRLNVSRELELGKAAEHLACADLLLGGWTAYTTDQGLPYDVVVDVGNQLVRVQVKSTFCPKNPQPSNRSTPAYFFNIRRAGKGGKRTYGESEFDVYALVALDRRAVAYFAVIDLPTSCVVLRIPGAHYGFSTKQFRTFEGATFEHALDRLQPASTATG

Nearest PDB structures (foldseek):
  1ob8-assembly2_B  TM=5.851E-01  e=3.354E-03  Saccharolobus solfataricus
  1ipi-assembly1_A  TM=6.434E-01  e=6.344E-03  Pyrococcus furiosus
  2wcw-assembly1_B  TM=6.006E-01  e=3.810E-03  Archaeoglobus fulgidus
  1ob8-assembly1_A  TM=5.587E-01  e=3.810E-03  Saccharolobus solfataricus
  1gef-assembly2_D  TM=6.587E-01  e=1.651E-02  Pyrococcus furiosus